Protein 7OK6 (pdb70)

Structure (mmCIF, N/CA/C/O backbone):
data_7OK6
#
_entry.id   7OK6
#
_cell.length_a   55.083
_cell.length_b   67.004
_cell.length_c   106.691
_cell.angle_alpha   90.000
_cell.angle_beta   90.000
_cell.angle_gamma   90.000
#
_symmetry.space_group_name_H-M   'P 21 21 21'
#
loop_
_entity.id
_entity.type
_entity.pdbx_description
1 polymer 'Protein unc-119 homolog B'
2 polymer 'LCK peptide'
3 non-polymer 1,2-ETHANEDIOL
4 non-polymer 'CALCIUM ION'
5 non-polymer 'MYRISTIC ACID'
6 water water
#
loop_
_atom_site.group_PDB
_atom_site.id
_atom_site.type_symbol
_atom_site.label_atom_id
_atom_site.label_alt_id
_atom_site.label_comp_id
_atom_site.label_asym_id
_atom_site.label_entity_id
_atom_site.label_seq_id
_atom_site.pdbx_PDB_ins_code
_atom_site.Cartn_x
_atom_site.Cartn_y
_atom_site.Cartn_z
_atom_site.occupancy
_atom_site.B_iso_or_equiv
_atom_site.auth_seq_id
_atom_site.auth_comp_id
_atom_site.auth_asym_id
_atom_site.auth_atom_id
_atom_site.pdbx_PDB_model_num
ATOM 1 N N . THR A 1 2 ? 20.628 9.285 1.972 1.000 42.547 59 THR HHH N 1
ATOM 2 C CA . THR A 1 2 ? 19.255 8.908 2.391 1.000 45.474 59 THR HHH CA 1
ATOM 3 C C . THR A 1 2 ? 18.560 10.115 3.049 1.000 42.663 59 THR HHH C 1
ATOM 4 O O . THR A 1 2 ? 19.210 10.875 3.789 1.000 41.321 59 THR HHH O 1
ATOM 8 N N . ILE A 1 3 ? 17.276 10.261 2.738 1.000 36.169 60 ILE HHH N 1
ATOM 9 C CA . ILE A 1 3 ? 16.270 11.172 3.350 1.000 32.571 60 ILE HHH CA 1
ATOM 10 C C . ILE A 1 3 ? 16.243 10.951 4.870 1.000 26.628 60 ILE HHH C 1
ATOM 11 O O . ILE A 1 3 ? 16.333 9.778 5.292 1.000 24.421 60 ILE HHH O 1
ATOM 16 N N . ARG A 1 4 ? 16.150 12.023 5.662 1.000 24.769 61 ARG HHH N 1
ATOM 17 C CA . ARG A 1 4 ? 15.952 11.986 7.144 1.000 27.369 61 ARG HHH CA 1
ATOM 18 C C . ARG A 1 4 ? 14.488 12.287 7.493 1.000 23.566 61 ARG HHH C 1
ATOM 19 O O . ARG A 1 4 ? 13.737 12.903 6.724 1.000 22.424 61 ARG HHH O 1
ATOM 27 N N . PRO A 1 5 ? 14.029 11.874 8.685 1.000 23.572 62 PRO HHH N 1
ATOM 28 C CA . PRO A 1 5 ? 12.672 12.179 9.116 1.000 22.324 62 PRO HHH CA 1
ATOM 29 C C . PRO A 1 5 ? 12.281 13.651 8.920 1.000 20.703 62 PRO HHH C 1
ATOM 30 O O . PRO A 1 5 ? 11.188 13.883 8.480 1.000 19.270 62 PRO HHH O 1
ATOM 34 N N . GLU A 1 6 ? 13.152 14.601 9.252 1.000 20.747 63 GLU HHH N 1
ATOM 35 C CA . GLU A 1 6 ? 12.797 16.045 9.166 1.000 22.541 63 GLU HHH CA 1
ATOM 36 C C . GLU A 1 6 ? 12.379 16.415 7.727 1.000 21.607 63 GLU HHH C 1
ATOM 37 O O . GLU A 1 6 ? 11.476 17.256 7.555 1.000 21.118 63 GLU HHH O 1
ATOM 43 N N . HIS A 1 7 ? 12.956 15.769 6.710 1.000 22.295 64 HIS HHH N 1
ATOM 44 C CA . HIS A 1 7 ? 12.681 16.097 5.287 1.000 21.410 64 HIS HHH CA 1
ATOM 45 C C . HIS A 1 7 ? 11.243 15.757 4.927 1.000 20.713 64 HIS HHH C 1
ATOM 46 O O . HIS A 1 7 ? 10.625 16.538 4.190 1.000 20.503 64 HIS HHH O 1
ATOM 53 N N . VAL A 1 8 ? 10.715 14.657 5.445 1.000 18.447 65 VAL HHH N 1
ATOM 54 C CA . VAL A 1 8 ? 9.350 14.209 5.062 1.000 18.838 65 VAL HHH CA 1
ATOM 55 C C . VAL A 1 8 ? 8.345 14.827 6.025 1.000 19.786 65 VAL HHH C 1
ATOM 56 O O . VAL A 1 8 ? 7.208 15.036 5.607 1.000 19.318 65 VAL HHH O 1
ATOM 60 N N . LEU A 1 9 ? 8.764 15.165 7.260 1.000 19.661 66 LEU HHH N 1
ATOM 61 C CA . LEU A 1 9 ? 7.867 15.822 8.239 1.000 18.931 66 LEU HHH CA 1
ATOM 62 C C . LEU A 1 9 ? 7.423 17.197 7.726 1.000 19.163 66 LEU HHH C 1
ATOM 63 O O . LEU A 1 9 ? 6.414 17.717 8.220 1.000 20.077 66 LEU HHH O 1
ATOM 68 N N . ARG A 1 10 ? 8.146 17.782 6.777 1.000 18.635 67 ARG HHH N 1
ATOM 69 C CA . ARG A 1 10 ? 7.827 19.123 6.261 1.000 20.055 67 ARG HHH CA 1
ATOM 70 C C . ARG A 1 10 ? 6.967 18.992 5.001 1.000 20.240 67 ARG HHH C 1
ATOM 71 O O . ARG A 1 10 ? 6.632 20.053 4.424 1.000 20.491 67 ARG HHH O 1
ATOM 79 N N . LEU A 1 11 ? 6.651 17.773 4.545 1.000 20.250 68 LEU HHH N 1
ATOM 80 C CA . LEU A 1 11 ? 5.920 17.626 3.247 1.000 20.543 68 LEU HHH CA 1
ATOM 81 C C . LEU A 1 11 ? 4.452 17.995 3.488 1.000 21.049 68 LEU HHH C 1
ATOM 82 O O . LEU A 1 11 ? 3.873 17.491 4.487 1.000 20.944 68 LEU HHH O 1
ATOM 87 N N . SER A 1 12 ? 3.895 18.861 2.636 1.000 20.238 69 SER HHH N 1
ATOM 88 C CA . SER A 1 12 ? 2.483 19.320 2.723 1.000 20.968 69 SER HHH CA 1
ATOM 89 C C . SER A 1 12 ? 1.545 18.408 1.933 1.000 20.044 69 SER HHH C 1
ATOM 90 O O . SER A 1 12 ? 0.325 18.493 2.142 1.000 20.793 69 SER HHH O 1
ATOM 93 N N . ARG A 1 13 ? 2.079 17.526 1.092 1.000 19.890 70 ARG HHH N 1
ATOM 94 C CA . ARG A 1 13 ? 1.295 16.722 0.127 1.000 27.110 70 ARG HHH CA 1
ATOM 95 C C . ARG A 1 13 ? 1.845 15.301 0.074 1.000 21.134 70 ARG HHH C 1
ATOM 96 O O . ARG A 1 13 ? 3.064 15.117 0.269 1.000 21.175 70 ARG HHH O 1
ATOM 104 N N . VAL A 1 14 ? 0.986 14.350 -0.237 1.000 21.145 71 VAL HHH N 1
ATOM 105 C CA . VAL A 1 14 ? 1.424 12.958 -0.567 1.000 20.675 71 VAL HHH CA 1
ATOM 106 C C . VAL A 1 14 ? 2.388 13.053 -1.772 1.000 20.571 71 VAL HHH C 1
ATOM 107 O O . VAL A 1 14 ? 2.201 13.923 -2.654 1.000 18.661 71 VAL HHH O 1
ATOM 111 N N . THR A 1 15 ? 3.449 12.257 -1.766 1.000 21.946 72 THR HHH N 1
ATOM 112 C CA . THR A 1 15 ? 4.462 12.247 -2.856 1.000 24.067 72 THR HHH CA 1
ATOM 113 C C . THR A 1 15 ? 3.817 11.732 -4.157 1.000 27.325 72 THR HHH C 1
ATOM 114 O O . THR A 1 15 ? 2.860 10.938 -4.088 1.000 24.311 72 THR HHH O 1
ATOM 118 N N . GLU A 1 16 ? 4.322 12.197 -5.290 1.000 28.935 73 GLU HHH N 1
ATOM 119 C CA . GLU A 1 16 ? 3.917 11.725 -6.638 1.000 33.909 73 GLU HHH CA 1
ATOM 120 C C . GLU A 1 16 ? 4.367 10.278 -6.764 1.000 31.341 73 GLU HHH C 1
ATOM 121 O O . GLU A 1 16 ? 3.602 9.464 -7.236 1.000 29.307 73 GLU HHH O 1
ATOM 127 N N . ASN A 1 17 ? 5.575 9.997 -6.292 1.000 28.879 74 ASN HHH N 1
ATOM 128 C CA . ASN A 1 17 ? 6.256 8.706 -6.506 1.000 28.942 74 ASN HHH CA 1
ATOM 129 C C . ASN A 1 17 ? 6.981 8.307 -5.224 1.000 25.863 74 ASN HHH C 1
ATOM 130 O O . ASN A 1 17 ? 6.984 9.100 -4.270 1.000 27.139 74 ASN HHH O 1
ATOM 135 N N . TYR A 1 18 ? 7.596 7.135 -5.239 1.000 23.712 75 TYR HHH N 1
ATOM 136 C CA . TYR A 1 18 ? 8.377 6.576 -4.112 1.000 26.504 75 TYR HHH CA 1
ATOM 137 C C . TYR A 1 18 ? 9.643 7.410 -3.925 1.000 27.195 75 TYR HHH C 1
ATOM 138 O O . TYR A 1 18 ? 10.250 7.858 -4.935 1.000 25.668 75 TYR HHH O 1
ATOM 147 N N . LEU A 1 19 ? 10.003 7.672 -2.673 1.000 24.166 76 LEU HHH N 1
ATOM 148 C CA . LEU A 1 19 ? 11.227 8.438 -2.321 1.000 26.933 76 LEU HHH CA 1
ATOM 149 C C . LEU A 1 19 ? 12.417 7.494 -2.193 1.000 27.053 76 LEU HHH C 1
ATOM 150 O O . LEU A 1 19 ? 13.542 7.981 -2.044 1.000 31.206 76 LEU HHH O 1
ATOM 155 N N . CYS A 1 20 ? 12.206 6.189 -2.245 1.000 26.225 77 CYS HHH N 1
ATOM 156 C CA . CYS A 1 20 ? 13.339 5.224 -2.189 1.000 28.383 77 CYS HHH CA 1
ATOM 157 C C . CYS A 1 20 ? 12.992 3.972 -2.996 1.000 27.819 77 CYS HHH C 1
ATOM 158 O O . CYS A 1 20 ? 11.843 3.844 -3.447 1.000 25.151 77 CYS HHH O 1
ATOM 161 N N . LYS A 1 21 ? 13.999 3.135 -3.241 1.000 29.242 78 LYS HHH N 1
ATOM 162 C CA . LYS A 1 21 ? 13.884 1.920 -4.070 1.000 30.235 78 LYS HHH CA 1
ATOM 163 C C . LYS A 1 21 ? 13.719 0.762 -3.098 1.000 28.236 78 LYS HHH C 1
ATOM 164 O O . LYS A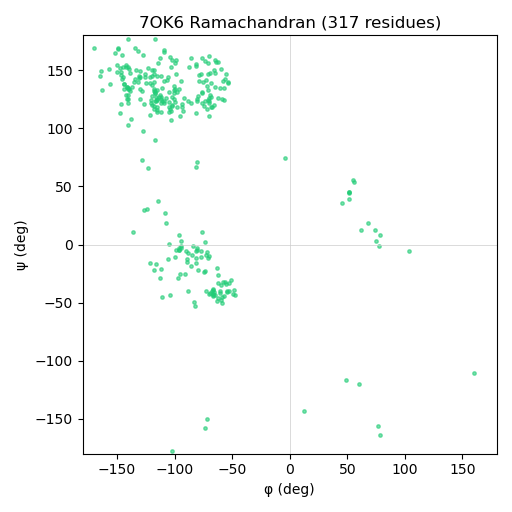 1 21 ? 14.162 0.884 -1.955 1.000 29.112 78 LYS HHH O 1
ATOM 170 N N . PRO A 1 22 ? 13.161 -0.389 -3.541 1.000 27.175 79 PRO HHH N 1
ATOM 171 C CA . PRO A 1 22 ? 13.134 -1.612 -2.734 1.000 28.720 79 PRO HHH CA 1
ATOM 172 C C . PRO A 1 22 ? 14.525 -1.999 -2.229 1.000 30.702 79 PRO HHH C 1
ATOM 173 O O . PRO A 1 22 ? 14.624 -2.476 -1.120 1.000 27.691 79 PRO HHH O 1
ATOM 177 N N . GLU A 1 23 ? 15.576 -1.722 -3.017 1.000 31.099 80 GLU HHH N 1
ATOM 178 C CA . GLU A 1 23 ? 16.966 -2.127 -2.669 1.000 34.113 80 GLU HHH CA 1
ATOM 179 C C . GLU A 1 23 ? 17.453 -1.280 -1.502 1.000 32.190 80 GLU HHH C 1
ATOM 180 O O . GLU A 1 23 ? 18.475 -1.641 -0.935 1.000 34.027 80 GLU HHH O 1
ATOM 186 N N . ASP A 1 24 ? 16.738 -0.208 -1.130 1.000 32.232 81 ASP HHH N 1
ATOM 187 C CA . ASP A 1 24 ? 17.138 0.662 0.007 1.000 31.427 81 ASP HHH CA 1
ATOM 188 C C . ASP A 1 24 ? 16.787 -0.027 1.332 1.000 28.466 81 ASP HHH C 1
ATOM 189 O O . ASP A 1 24 ? 17.229 0.466 2.378 1.000 31.315 81 ASP HHH O 1
ATOM 194 N N . ASN A 1 25 ? 16.017 -1.117 1.294 1.000 27.958 82 ASN HHH N 1
ATOM 195 C CA . ASN A 1 25 ? 15.638 -1.888 2.506 1.000 29.644 82 ASN HHH CA 1
ATOM 196 C C . ASN A 1 25 ? 16.804 -2.808 2.886 1.000 31.848 82 ASN HHH C 1
ATOM 197 O O . ASN A 1 25 ? 16.663 -4.041 2.768 1.000 35.715 82 ASN HHH O 1
ATOM 202 N N . ILE A 1 26 ? 17.888 -2.230 3.380 1.000 35.466 83 ILE HHH N 1
ATOM 203 C CA . ILE A 1 26 ? 19.179 -2.946 3.605 1.000 39.176 83 ILE HHH CA 1
ATOM 204 C C . ILE A 1 26 ? 19.084 -3.804 4.873 1.000 41.789 83 ILE HHH C 1
ATOM 205 O O . ILE A 1 26 ? 20.016 -4.566 5.119 1.000 41.357 83 ILE HHH O 1
ATOM 210 N N . TYR A 1 27 ? 17.984 -3.713 5.626 1.000 40.692 84 TYR HHH N 1
ATOM 211 C CA . TYR A 1 27 ? 17.721 -4.543 6.827 1.000 38.278 84 TYR HHH CA 1
ATOM 212 C C . TYR A 1 27 ? 16.808 -5.718 6.486 1.000 36.439 84 TYR HHH C 1
ATOM 213 O O . TYR A 1 27 ? 16.611 -6.556 7.362 1.000 36.649 84 TYR HHH O 1
ATOM 222 N N . SER A 1 28 ? 16.308 -5.782 5.253 1.000 34.691 85 SER HHH N 1
ATOM 223 C CA . SER A 1 28 ? 15.347 -6.814 4.781 1.000 38.091 85 SER HHH CA 1
ATOM 224 C C . SER A 1 28 ? 14.159 -6.884 5.746 1.000 39.099 85 SER HHH C 1
ATOM 225 O O . SER A 1 28 ? 13.722 -8.001 6.081 1.000 37.623 85 SER HHH O 1
ATOM 228 N N . ILE A 1 29 ? 13.634 -5.727 6.170 1.000 34.703 86 ILE HHH N 1
ATOM 229 C CA . ILE A 1 29 ? 12.400 -5.672 7.000 1.000 31.507 86 ILE HHH CA 1
ATOM 230 C C . ILE A 1 29 ? 11.243 -6.122 6.119 1.000 31.470 86 ILE HHH C 1
ATOM 231 O O . ILE A 1 29 ? 11.105 -5.594 5.006 1.000 32.618 86 ILE HHH O 1
ATOM 236 N N . ASP A 1 30 ? 10.464 -7.096 6.567 1.000 33.260 87 ASP HHH N 1
ATOM 237 C CA . ASP A 1 30 ? 9.311 -7.602 5.792 1.000 37.403 87 ASP HHH CA 1
ATOM 238 C C . ASP A 1 30 ? 8.116 -7.619 6.747 1.000 37.900 87 ASP HHH C 1
ATOM 239 O O . ASP A 1 30 ? 8.246 -8.208 7.815 1.000 39.371 87 ASP HHH O 1
ATOM 244 N N . PHE A 1 31 ? 7.012 -6.970 6.385 1.000 35.410 88 PHE HHH N 1
ATOM 245 C CA . PHE A 1 31 ? 5.767 -6.946 7.188 1.000 34.145 88 PHE HHH CA 1
ATOM 246 C C . PHE A 1 31 ? 5.033 -8.246 6.901 1.000 32.755 88 PHE HHH C 1
ATOM 247 O O . PHE A 1 31 ? 4.808 -8.507 5.728 1.000 33.028 88 PHE HHH O 1
ATOM 255 N N . THR A 1 32 ? 4.707 -9.010 7.950 1.000 34.776 89 THR HHH N 1
ATOM 256 C CA . THR A 1 32 ? 4.191 -10.409 7.876 1.000 35.514 89 THR HHH CA 1
ATOM 257 C C . THR A 1 32 ? 2.738 -10.471 8.356 1.000 35.760 89 THR HHH C 1
ATOM 258 O O . THR A 1 32 ? 2.016 -11.353 7.893 1.000 35.335 89 THR HHH O 1
ATOM 262 N N . ARG A 1 33 ? 2.328 -9.571 9.253 1.000 37.853 90 ARG HHH N 1
ATOM 263 C CA . ARG A 1 33 ? 0.912 -9.424 9.663 1.000 41.140 90 ARG HHH CA 1
ATOM 264 C C . ARG A 1 33 ? 0.626 -7.959 9.963 1.000 36.079 90 ARG HHH C 1
ATOM 265 O O . ARG A 1 33 ? 1.503 -7.275 10.509 1.000 36.933 90 ARG HHH O 1
ATOM 273 N N . PHE A 1 34 ? -0.591 -7.539 9.655 1.000 34.343 91 PHE HHH N 1
ATOM 274 C CA . PHE A 1 34 ? -1.140 -6.213 10.006 1.000 32.504 91 PHE HHH CA 1
ATOM 275 C C . PHE A 1 34 ? -2.600 -6.376 10.422 1.000 30.505 91 PHE HHH C 1
ATOM 276 O O . PHE A 1 34 ? -3.403 -6.989 9.679 1.000 31.693 91 PHE HHH O 1
ATOM 284 N N . LYS A 1 35 ? -2.953 -5.828 11.577 1.000 31.934 92 LYS HHH N 1
ATOM 285 C CA . LYS A 1 35 ? -4.350 -5.899 12.064 1.000 31.909 92 LYS HHH CA 1
ATOM 286 C C . LYS A 1 35 ? -4.726 -4.538 12.618 1.000 27.424 92 LYS HHH C 1
ATOM 287 O O . LYS A 1 35 ? -3.947 -3.972 13.404 1.000 30.047 92 LYS HHH O 1
ATOM 293 N N . ILE A 1 36 ? -5.910 -4.053 12.287 1.000 28.316 93 ILE HHH N 1
ATOM 294 C CA . ILE A 1 36 ? -6.411 -2.841 12.996 1.000 30.254 93 ILE HHH CA 1
ATOM 295 C C . ILE A 1 36 ? -7.784 -3.160 13.565 1.000 25.064 93 ILE HHH C 1
ATOM 296 O O . ILE A 1 36 ? -8.575 -3.900 12.922 1.000 24.588 93 ILE HHH O 1
ATOM 301 N N . ARG A 1 37 ? -8.031 -2.591 14.733 1.000 26.235 94 ARG HHH N 1
ATOM 302 C CA . ARG A 1 37 ? -9.293 -2.816 15.449 1.000 25.632 94 ARG HHH CA 1
ATOM 303 C C . ARG A 1 37 ? -9.765 -1.505 16.038 1.000 22.268 94 ARG HHH C 1
ATOM 304 O O . ARG A 1 37 ? -8.957 -0.6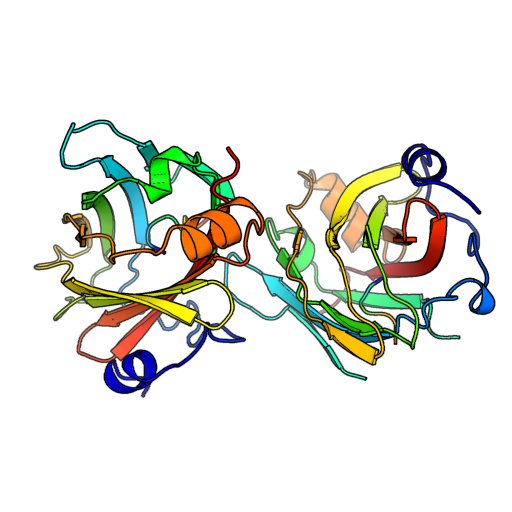93 16.458 1.000 24.274 94 ARG HHH O 1
ATOM 312 N N . ASP A 1 38 ? -11.074 -1.366 16.106 1.000 22.155 95 ASP HHH N 1
ATOM 313 C CA . ASP A 1 38 ? -11.722 -0.242 16.799 1.000 24.108 95 ASP HHH CA 1
ATOM 314 C C . ASP A 1 38 ? -11.567 -0.506 18.293 1.000 24.968 95 ASP HHH C 1
ATOM 315 O O . ASP A 1 38 ? -12.001 -1.562 18.727 1.000 24.737 95 ASP HHH O 1
ATOM 320 N N . LEU A 1 39 ? -10.976 0.421 19.032 1.000 24.569 96 LEU HHH N 1
ATOM 321 C CA . LEU A 1 39 ? -10.743 0.226 20.479 1.000 24.665 96 LEU HHH CA 1
ATOM 322 C C . LEU A 1 39 ? -11.992 0.624 21.266 1.000 25.152 96 LEU HHH C 1
ATOM 323 O O . LEU A 1 39 ? -12.065 0.259 22.473 1.000 24.334 96 LEU HHH O 1
ATOM 328 N N . GLU A 1 40 ? -12.977 1.239 20.603 1.000 23.317 97 GLU HHH N 1
ATOM 329 C CA . GLU A 1 40 ? -14.311 1.487 21.203 1.000 24.942 97 GLU HHH CA 1
ATOM 330 C C . GLU A 1 40 ? -15.088 0.170 21.361 1.000 24.605 97 GLU HHH C 1
ATOM 331 O O . GLU A 1 40 ? -15.713 0.007 22.422 1.000 23.456 97 GLU HHH O 1
ATOM 337 N N . THR A 1 41 ? -15.060 -0.714 20.359 1.000 24.642 98 THR HHH N 1
ATOM 338 C CA . THR A 1 41 ? -15.915 -1.926 20.264 1.000 25.476 98 THR HHH CA 1
ATOM 339 C C . THR A 1 41 ? -15.119 -3.212 20.294 1.000 23.891 98 THR HHH C 1
ATOM 340 O O . THR A 1 41 ? -15.765 -4.236 20.469 1.000 25.028 98 THR HHH O 1
ATOM 344 N N . GLY A 1 42 ? -13.799 -3.164 20.048 1.000 24.602 99 GLY HHH N 1
ATOM 345 C CA . GLY A 1 42 ? -12.949 -4.339 19.816 1.000 24.621 99 GLY HHH CA 1
ATOM 346 C C . GLY A 1 42 ? -13.085 -4.926 18.425 1.000 25.913 99 GLY HHH C 1
ATOM 347 O O . GLY A 1 42 ? -12.424 -5.890 18.152 1.000 28.792 99 GLY HHH O 1
ATOM 348 N N . THR A 1 43 ? -13.944 -4.387 17.560 1.000 30.087 100 THR HHH N 1
ATOM 349 C CA . THR A 1 43 ? -14.180 -4.957 16.212 1.000 29.969 100 THR HHH CA 1
ATOM 350 C C . THR A 1 43 ? -12.886 -4.907 15.398 1.000 28.879 100 THR HHH C 1
ATOM 351 O O . THR A 1 43 ? -12.263 -3.835 15.258 1.000 24.814 100 THR HHH O 1
ATOM 355 N N . VAL A 1 44 ? -12.481 -6.053 14.880 1.000 31.021 101 VAL HHH N 1
ATOM 356 C CA . VAL A 1 44 ? -11.363 -6.112 13.901 1.000 33.670 101 VAL HHH CA 1
ATOM 357 C C . VAL A 1 44 ? -11.867 -5.484 12.596 1.000 33.439 101 VAL HHH C 1
ATOM 358 O O . VAL A 1 44 ? -12.924 -5.879 12.150 1.000 33.542 101 VAL HHH O 1
ATOM 362 N N . LEU A 1 45 ? -11.189 -4.453 12.087 1.000 36.264 102 LEU HHH N 1
ATOM 363 C CA . LEU A 1 45 ? -11.610 -3.705 10.867 1.000 35.251 102 LEU HHH CA 1
ATOM 364 C C . LEU A 1 45 ? -10.874 -4.233 9.631 1.000 35.599 102 LEU HHH C 1
ATOM 365 O O . LEU A 1 45 ? -11.366 -4.045 8.531 1.000 41.130 102 LEU HHH O 1
ATOM 370 N N . PHE A 1 46 ? -9.665 -4.749 9.792 1.000 34.631 103 PHE HHH N 1
ATOM 371 C CA . PHE A 1 46 ? -8.813 -5.225 8.677 1.000 34.241 103 PHE HHH CA 1
ATOM 372 C C . PHE A 1 46 ? -7.731 -6.111 9.302 1.000 34.856 103 PHE HHH C 1
ATOM 373 O O . PHE A 1 46 ? -7.141 -5.730 10.330 1.000 30.529 103 PHE HHH O 1
ATOM 381 N N . GLU A 1 47 ? -7.521 -7.282 8.708 1.000 35.639 104 GLU HHH N 1
ATOM 382 C CA . GLU A 1 47 ? -6.431 -8.206 9.072 1.000 38.170 104 GLU HHH CA 1
ATOM 383 C C . GLU A 1 47 ? -5.869 -8.802 7.794 1.000 38.560 104 GLU HHH C 1
ATOM 384 O O . GLU A 1 47 ? -6.665 -9.182 6.935 1.000 39.121 104 GLU HHH O 1
ATOM 390 N N . ILE A 1 48 ? -4.549 -8.848 7.689 1.000 40.162 105 ILE HHH N 1
ATOM 391 C CA . ILE A 1 48 ? -3.839 -9.470 6.540 1.000 45.745 105 ILE HHH CA 1
ATOM 392 C C . ILE A 1 48 ? -2.561 -10.125 7.075 1.000 46.776 105 ILE HHH C 1
ATOM 393 O O . ILE A 1 48 ? -1.961 -9.550 8.027 1.000 45.702 105 ILE HHH O 1
ATOM 398 N N . ALA A 1 49 ? -2.180 -11.276 6.495 1.000 49.465 106 ALA HHH N 1
ATOM 399 C CA . ALA A 1 49 ? -1.016 -12.120 6.885 1.000 55.034 106 ALA HHH CA 1
ATOM 400 C C . ALA A 1 49 ? -0.300 -12.713 5.649 1.000 59.402 106 ALA HHH C 1
ATOM 401 O O . ALA A 1 49 ? -0.978 -13.369 4.847 1.000 62.165 106 ALA HHH O 1
ATOM 403 N N . LYS A 1 50 ? 1.020 -12.497 5.509 1.000 65.379 107 LYS HHH N 1
ATOM 404 C CA . LYS A 1 50 ? 1.904 -13.046 4.441 1.000 69.855 107 LYS HHH CA 1
ATOM 405 C C . LYS A 1 50 ? 3.183 -12.207 4.333 1.000 72.024 107 LYS HHH C 1
ATOM 406 O O . LYS A 1 50 ? 3.037 -10.959 4.266 1.000 92.814 107 LYS HHH O 1
ATOM 408 N N . ALA A 1 71 ? 6.043 -3.390 -7.363 1.000 77.537 125 ALA HHH N 1
ATOM 409 C CA . ALA A 1 71 ? 5.973 -4.548 -6.437 1.000 71.399 125 ALA HHH CA 1
ATOM 410 C C . ALA A 1 71 ? 4.956 -4.250 -5.323 1.000 66.431 125 ALA HHH C 1
ATOM 411 O O . ALA A 1 71 ? 3.948 -3.585 -5.631 1.000 78.061 125 ALA HHH O 1
ATOM 413 N N . GLY A 1 72 ? 5.217 -4.684 -4.082 1.000 51.208 126 GLY HHH N 1
ATOM 414 C CA . GLY A 1 72 ? 4.230 -4.709 -2.982 1.000 41.903 126 GLY HHH CA 1
ATOM 415 C C . GLY A 1 72 ? 4.408 -3.538 -2.034 1.000 37.004 126 GLY HHH C 1
ATOM 416 O O . GLY A 1 72 ? 4.644 -3.754 -0.835 1.000 42.340 126 GLY HHH O 1
ATOM 417 N N A ARG A 1 73 ? 4.311 -2.318 -2.565 0.500 33.911 127 ARG HHH N 1
ATOM 418 N N B ARG A 1 73 ? 4.313 -2.320 -2.568 0.500 31.636 127 ARG HHH N 1
ATOM 419 C CA A ARG A 1 73 ? 4.513 -1.053 -1.810 0.500 32.429 127 ARG HHH CA 1
ATOM 420 C CA B ARG A 1 73 ? 4.508 -1.054 -1.814 0.500 29.030 127 ARG HHH CA 1
ATOM 421 C C A ARG A 1 73 ? 3.252 -0.190 -1.887 0.500 28.769 127 ARG HHH C 1
ATOM 422 C C B ARG A 1 73 ? 3.261 -0.177 -1.936 0.500 27.091 127 ARG HHH C 1
ATOM 423 O O A ARG A 1 73 ? 3.352 1.008 -1.608 0.500 28.188 127 ARG HHH O 1
ATOM 424 O O B ARG A 1 73 ? 3.376 1.039 -1.740 0.500 26.725 127 ARG HHH O 1
ATOM 439 N N . PHE A 1 74 ? 2.122 -0.764 -2.297 1.000 26.958 128 PHE HHH N 1
ATOM 440 C CA . PHE A 1 74 ? 0.861 -0.011 -2.486 1.000 27.446 128 PHE HHH CA 1
ATOM 441 C C . PHE A 1 74 ? -0.295 -0.859 -1.974 1.000 26.539 128 PHE HHH C 1
ATOM 442 O O . PHE A 1 74 ? -0.412 -2.013 -2.393 1.000 23.896 128 PHE HHH O 1
ATOM 450 N N . VAL A 1 75 ? -1.134 -0.283 -1.125 1.000 23.788 129 VAL HHH N 1
ATOM 451 C CA . VAL A 1 75 ? -2.364 -0.976 -0.674 1.000 24.902 129 VAL HHH CA 1
ATOM 452 C C . VAL A 1 75 ? -3.541 -0.030 -0.848 1.000 23.721 129 VAL HHH C 1
ATOM 453 O O . VAL A 1 75 ? -3.430 1.147 -0.462 1.000 21.597 129 VAL HHH O 1
ATOM 457 N N . ARG A 1 76 ? -4.622 -0.547 -1.419 1.000 22.297 130 ARG HHH N 1
ATOM 458 C CA . ARG A 1 76 ? -5.893 0.178 -1.611 1.000 23.255 130 ARG HHH CA 1
ATOM 459 C C . ARG A 1 76 ? -6.892 -0.316 -0.569 1.000 25.249 130 ARG HHH C 1
ATOM 460 O O . ARG A 1 76 ? -7.242 -1.512 -0.598 1.000 26.450 130 ARG HHH O 1
ATOM 468 N N . TYR A 1 77 ? -7.326 0.563 0.326 1.000 23.317 131 TYR HHH N 1
ATOM 469 C CA . TYR A 1 77 ? -8.329 0.224 1.363 1.000 23.296 131 TYR HHH CA 1
ATOM 470 C C . TYR A 1 77 ? -9.715 0.631 0.878 1.000 24.306 131 TYR HHH C 1
ATOM 471 O O . TYR A 1 77 ? -9.928 1.771 0.445 1.000 22.919 131 TYR HHH O 1
ATOM 480 N N . GLN A 1 78 ? -10.648 -0.295 1.058 1.000 23.610 132 GLN HHH N 1
ATOM 481 C CA . GLN A 1 78 ? -12.082 -0.155 0.737 1.000 25.162 132 GLN HHH CA 1
ATOM 482 C C . GLN A 1 78 ? -12.844 -0.276 2.054 1.000 25.177 132 GLN HHH C 1
ATOM 483 O O . GLN A 1 78 ? -13.142 -1.403 2.456 1.000 27.228 132 GLN HHH O 1
ATOM 489 N N . PHE A 1 79 ? -13.076 0.832 2.750 1.000 23.817 133 PHE HHH N 1
ATOM 490 C CA . PHE A 1 79 ? -13.858 0.893 4.001 1.000 25.700 133 PHE HHH CA 1
ATOM 491 C C . PHE A 1 79 ? -15.267 1.446 3.725 1.000 26.711 133 PHE HHH C 1
ATOM 492 O O . PHE A 1 79 ? -15.623 1.747 2.564 1.000 25.538 133 PHE HHH O 1
ATOM 500 N N . THR A 1 80 ? -16.030 1.584 4.809 1.000 31.140 134 THR HHH N 1
ATOM 501 C CA . THR A 1 80 ? -17.430 2.073 4.856 1.000 30.469 134 THR HHH CA 1
ATOM 502 C C . THR A 1 80 ? -17.458 3.452 5.496 1.000 26.010 134 THR HHH C 1
ATOM 503 O O . THR A 1 80 ? -16.494 3.877 6.127 1.000 25.762 134 THR HHH O 1
ATOM 507 N N . PRO A 1 81 ? -18.581 4.187 5.370 1.000 28.097 135 PRO HHH N 1
ATOM 508 C CA . PRO A 1 81 ? -18.695 5.497 5.999 1.000 28.004 135 PRO HHH CA 1
ATOM 509 C C . PRO A 1 81 ? -18.446 5.463 7.512 1.000 28.249 135 PRO HHH C 1
ATOM 510 O O . PRO A 1 81 ? -17.919 6.403 8.023 1.000 33.595 135 PRO HHH O 1
ATOM 514 N N . ALA A 1 82 ? -18.805 4.373 8.183 1.000 28.379 136 ALA HHH N 1
ATOM 515 C CA . ALA A 1 82 ? -18.712 4.214 9.657 1.000 30.167 136 ALA HHH CA 1
ATOM 516 C C . ALA A 1 82 ? -17.247 4.310 10.109 1.000 26.619 136 ALA HHH C 1
ATOM 517 O O . ALA A 1 82 ? -17.008 4.783 11.206 1.000 26.755 136 ALA HHH O 1
ATOM 519 N N . PHE A 1 83 ? -16.290 3.975 9.238 1.000 25.129 137 PHE HHH N 1
ATOM 520 C CA . PHE A 1 83 ? -14.840 4.103 9.503 1.000 23.727 137 PHE HHH CA 1
ATOM 521 C C . PHE A 1 83 ? -14.495 5.546 9.919 1.000 25.047 137 PHE HHH C 1
ATOM 522 O O . PHE A 1 83 ? -13.673 5.768 10.859 1.000 21.844 137 PHE HHH O 1
ATOM 530 N N . LEU A 1 84 ? -15.107 6.538 9.270 1.000 26.148 138 LEU HHH N 1
ATOM 531 C CA . LEU A 1 84 ? -14.757 7.963 9.524 1.000 26.736 138 LEU HHH CA 1
ATOM 532 C C . LEU A 1 84 ? -15.455 8.461 10.789 1.000 28.850 138 LEU HHH C 1
ATOM 533 O O . LEU A 1 84 ? -15.187 9.610 11.158 1.000 29.904 138 LEU HHH O 1
ATOM 538 N N . ARG A 1 85 ? -16.282 7.645 11.443 1.000 31.048 139 ARG HHH N 1
ATOM 539 C CA . ARG A 1 85 ? -16.802 7.977 12.798 1.000 37.708 139 ARG HHH CA 1
ATOM 540 C C . ARG A 1 85 ? -15.906 7.335 13.872 1.000 36.808 139 ARG HHH C 1
ATOM 541 O O . ARG A 1 85 ? -16.256 7.498 15.038 1.000 42.271 139 ARG HHH O 1
ATOM 549 N N . LEU A 1 86 ? -14.804 6.648 13.530 1.000 33.388 140 LEU HHH N 1
ATOM 550 C CA . LEU A 1 86 ? -13.927 6.024 14.566 1.000 31.345 140 LEU HHH CA 1
ATOM 551 C C . LEU A 1 86 ? -13.139 7.139 15.258 1.000 30.788 140 LEU HHH C 1
ATOM 552 O O . LEU A 1 86 ? -12.993 8.228 14.684 1.000 29.397 140 LEU HHH O 1
ATOM 557 N N . ARG A 1 87 ? -12.654 6.891 16.465 1.000 27.925 141 ARG HHH N 1
ATOM 558 C CA . ARG A 1 87 ? -11.856 7.880 17.225 1.000 31.854 141 ARG HHH CA 1
ATOM 559 C C . ARG A 1 87 ? -10.462 7.332 17.517 1.000 28.502 141 ARG HHH C 1
ATOM 560 O O . ARG A 1 87 ? -9.500 8.077 17.436 1.000 27.503 141 ARG HHH O 1
ATOM 568 N N A THR A 1 88 ? -10.390 6.056 17.891 0.500 27.975 142 THR HHH N 1
ATOM 569 N N B THR A 1 88 ? -10.364 6.061 17.914 0.500 30.199 142 THR HHH N 1
ATOM 570 C CA A THR A 1 88 ? -9.179 5.399 18.427 0.500 26.799 142 THR HHH CA 1
ATOM 571 C CA B THR A 1 88 ? -9.108 5.445 18.410 0.500 30.130 142 THR HHH CA 1
ATOM 572 C C A THR A 1 88 ? -9.114 3.994 17.824 0.500 27.077 142 THR HHH C 1
ATOM 573 C C B THR A 1 88 ? -9.057 4.001 17.897 0.500 29.209 142 THR HHH C 1
ATOM 574 O O A THR A 1 88 ? -10.040 3.203 18.051 0.500 25.476 142 THR HHH O 1
ATOM 575 O O B THR A 1 88 ? -9.920 3.195 18.266 0.500 27.566 142 THR HHH O 1
ATOM 582 N N . VAL A 1 89 ? -8.073 3.715 17.049 1.000 25.732 143 VAL HHH N 1
ATOM 583 C CA . VAL A 1 89 ? -7.931 2.423 16.342 1.000 26.451 143 VAL HHH CA 1
ATOM 584 C C . VAL A 1 89 ? -6.577 1.874 16.767 1.000 27.171 143 VAL HHH C 1
ATOM 585 O O . VAL A 1 89 ? -5.643 2.666 16.920 1.000 25.645 143 VAL HHH O 1
ATOM 589 N N . GLY A 1 90 ? -6.527 0.585 17.077 1.000 27.074 144 GLY HHH N 1
ATOM 590 C CA . GLY A 1 90 ? -5.292 -0.096 17.486 1.000 28.919 144 GLY HHH CA 1
ATOM 591 C C . GLY A 1 90 ? -4.713 -0.844 16.305 1.000 26.472 144 GLY HHH C 1
ATOM 592 O O . GLY A 1 90 ? -5.461 -1.484 15.585 1.000 24.545 144 GLY HHH O 1
ATOM 593 N N . ALA A 1 91 ? -3.420 -0.705 16.088 1.000 28.253 145 ALA HHH N 1
ATOM 594 C CA . ALA A 1 91 ? -2.727 -1.388 14.982 1.000 33.806 145 ALA HHH CA 1
ATOM 595 C C . ALA A 1 91 ? -1.722 -2.345 15.597 1.000 31.885 145 ALA HHH C 1
ATOM 596 O O . ALA A 1 91 ? -0.944 -1.936 16.480 1.000 34.062 145 ALA HHH O 1
ATOM 598 N N A THR A 1 92 ? -1.774 -3.602 15.172 0.500 32.471 146 THR HHH N 1
ATOM 599 N N B THR A 1 92 ? -1.762 -3.610 15.182 0.500 33.040 146 THR HHH N 1
ATOM 600 C CA A THR A 1 92 ? -0.710 -4.582 15.472 0.500 31.081 146 THR HHH CA 1
ATOM 601 C CA B THR A 1 92 ? -0.707 -4.600 15.509 0.500 31.799 146 THR HHH CA 1
ATOM 602 C C A THR A 1 92 ? 0.008 -4.886 14.160 0.500 31.090 146 THR HHH C 1
ATOM 603 C C B THR A 1 92 ? 0.007 -4.925 14.192 0.500 31.717 146 THR HHH C 1
ATOM 604 O O A THR A 1 92 ? -0.664 -5.179 13.145 0.500 29.701 146 THR HHH O 1
ATOM 605 O O B THR A 1 92 ? -0.674 -5.242 13.191 0.500 30.703 146 THR HHH O 1
ATOM 612 N N . VAL A 1 93 ? 1.327 -4.749 14.191 1.000 32.57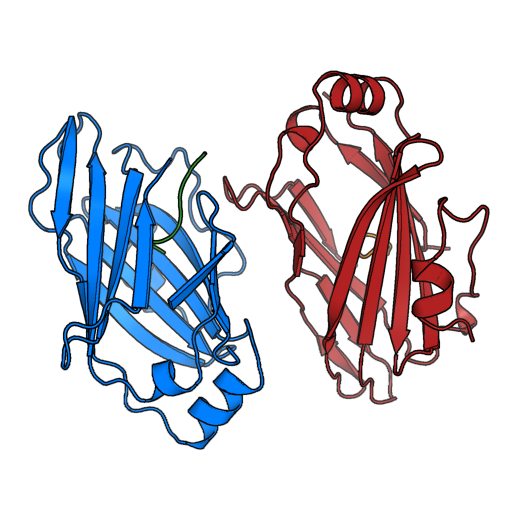4 147 VAL HHH N 1
ATOM 613 C CA . VAL A 1 93 ? 2.224 -5.003 13.036 1.000 36.282 147 VAL HHH CA 1
ATOM 614 C C . VAL A 1 93 ? 3.184 -6.103 13.469 1.000 34.344 147 VAL HHH C 1
ATOM 615 O O . VAL A 1 93 ? 3.788 -5.946 14.546 1.000 36.822 147 VAL HHH O 1
ATOM 619 N N . GLU A 1 94 ? 3.306 -7.151 12.663 1.000 33.973 148 GLU HHH N 1
ATOM 620 C CA . GLU A 1 94 ? 4.398 -8.149 12.785 1.000 36.945 148 GLU HHH CA 1
ATOM 621 C C . GLU A 1 94 ? 5.340 -8.013 11.586 1.000 32.462 148 GLU HHH C 1
ATOM 622 O O . GLU A 1 94 ? 4.862 -7.909 10.445 1.000 30.645 148 GLU HHH O 1
ATOM 628 N N . PHE A 1 95 ? 6.640 -8.027 11.837 1.000 33.046 149 PHE HHH N 1
ATOM 629 C CA . PHE A 1 95 ? 7.672 -8.001 10.772 1.000 36.920 149 PHE HHH CA 1
ATOM 630 C C . PHE A 1 95 ? 8.848 -8.899 11.159 1.000 39.080 149 PHE HHH C 1
ATOM 631 O O . PHE A 1 95 ? 9.163 -9.059 12.344 1.000 41.373 149 PHE HHH O 1
ATOM 639 N N . THR A 1 96 ? 9.523 -9.411 10.145 1.000 41.445 150 THR HHH N 1
ATOM 640 C CA . THR A 1 96 ? 10.826 -10.092 10.285 1.000 44.032 150 THR HHH CA 1
ATOM 641 C C . THR A 1 96 ? 11.920 -9.100 9.903 1.000 41.598 150 THR HHH C 1
ATOM 642 O O . THR A 1 96 ? 11.634 -8.188 9.141 1.000 39.554 150 THR HHH O 1
ATOM 646 N N . VAL A 1 97 ? 13.128 -9.333 10.406 1.000 43.471 151 VAL HHH N 1
ATOM 647 C CA . VAL A 1 97 ? 14.365 -8.535 10.188 1.000 42.198 151 VAL HHH CA 1
ATOM 648 C C . VAL A 1 97 ? 15.431 -9.503 9.648 1.000 45.982 151 VAL HHH C 1
ATOM 649 O O . VAL A 1 97 ? 15.449 -10.667 10.088 1.000 42.053 151 VAL HHH O 1
ATOM 653 N N . GLY A 1 98 ? 16.223 -9.076 8.664 1.000 45.407 152 GLY HHH N 1
ATOM 654 C CA . GLY A 1 98 ? 17.359 -9.849 8.124 1.000 48.013 152 GLY HHH CA 1
ATOM 655 C C . GLY A 1 98 ? 18.523 -9.856 9.100 1.000 48.381 152 GLY HHH C 1
ATOM 656 O O . GLY A 1 98 ? 18.303 -9.568 10.292 1.000 46.307 152 GLY HHH O 1
ATOM 657 N N . ASP A 1 99 ? 19.740 -10.101 8.610 1.000 52.185 153 ASP HHH N 1
ATOM 658 C CA . ASP A 1 99 ? 20.883 -10.556 9.449 1.000 56.359 153 ASP HHH CA 1
ATOM 659 C C . ASP A 1 99 ? 21.590 -9.374 10.128 1.000 57.872 153 ASP HHH C 1
ATOM 660 O O . ASP A 1 99 ? 22.537 -9.633 10.895 1.000 61.022 153 ASP HHH O 1
ATOM 665 N N . LYS A 1 100 ? 21.161 -8.132 9.893 1.000 55.611 154 LYS HHH N 1
ATOM 666 C CA . LYS A 1 100 ? 21.748 -6.945 10.574 1.000 53.918 154 LYS HHH CA 1
ATOM 667 C C . LYS A 1 100 ? 20.861 -6.526 11.743 1.000 50.047 154 LYS HHH C 1
ATOM 668 O O . LYS A 1 100 ? 19.637 -6.651 11.684 1.000 49.990 154 LYS HHH O 1
ATOM 674 N N . PRO A 1 101 ? 21.454 -6.001 12.837 1.000 49.621 155 PRO HHH N 1
ATOM 675 C CA . PRO A 1 101 ? 20.672 -5.416 13.923 1.000 46.844 155 PRO HHH CA 1
ATOM 676 C C . PRO A 1 101 ? 20.029 -4.075 13.507 1.000 47.064 155 PRO HHH C 1
ATOM 677 O O . PRO A 1 101 ? 20.598 -3.300 12.735 1.000 38.647 155 PRO HHH O 1
ATOM 681 N N . VAL A 1 102 ? 18.845 -3.819 14.050 1.000 46.406 156 VAL HHH N 1
ATOM 682 C CA . VAL A 1 102 ? 18.020 -2.618 13.742 1.000 44.594 156 VAL HHH CA 1
ATOM 683 C C . VAL A 1 102 ? 17.858 -1.830 15.031 1.000 43.068 156 VAL HHH C 1
ATOM 684 O O . VAL A 1 102 ? 17.223 -2.353 15.941 1.000 41.174 156 VAL HHH O 1
ATOM 688 N N . SER A 1 103 ? 18.377 -0.607 15.093 1.000 49.138 157 SER HHH N 1
ATOM 689 C CA . SER A 1 103 ? 18.106 0.312 16.225 1.000 52.621 157 SER HHH CA 1
ATOM 690 C C . SER A 1 103 ? 17.388 1.551 15.699 1.000 47.156 157 SER HHH C 1
ATOM 691 O O . SER A 1 103 ? 17.623 1.954 14.546 1.000 48.962 157 SER HHH O 1
ATOM 694 N N . ASN A 1 104 ? 16.515 2.102 16.531 1.000 44.338 158 ASN HHH N 1
ATOM 695 C CA . ASN A 1 104 ? 15.728 3.316 16.229 1.000 44.300 158 ASN HHH CA 1
ATOM 696 C C . ASN A 1 104 ? 14.962 3.073 14.915 1.000 38.555 158 ASN HHH C 1
ATOM 697 O O . ASN A 1 104 ? 15.097 3.882 13.952 1.000 36.736 158 ASN HHH O 1
ATOM 702 N N . PHE A 1 105 ? 14.177 1.998 14.880 1.000 30.439 159 PHE HHH N 1
ATOM 703 C CA . PHE A 1 105 ? 13.176 1.750 13.807 1.000 30.676 159 PHE HHH CA 1
ATOM 704 C C . PHE A 1 105 ? 11.973 2.667 14.059 1.000 27.831 159 PHE HHH C 1
ATOM 705 O O . PHE A 1 105 ? 11.423 2.631 15.195 1.000 26.002 159 PHE HHH O 1
ATOM 713 N N . ARG A 1 106 ? 11.640 3.524 13.075 1.000 24.229 160 ARG HHH N 1
ATOM 714 C CA . ARG A 1 106 ? 10.633 4.600 13.241 1.000 22.448 160 ARG HHH CA 1
ATOM 715 C C . ARG A 1 106 ? 9.773 4.718 11.984 1.000 21.507 160 ARG HHH C 1
ATOM 716 O O . ARG A 1 106 ? 10.326 4.678 10.878 1.000 22.429 160 ARG HHH O 1
ATOM 724 N N . MET A 1 107 ? 8.454 4.806 12.138 1.000 21.198 161 MET HHH N 1
ATOM 725 C CA . MET A 1 107 ? 7.578 4.996 10.964 1.000 20.938 161 MET HHH CA 1
ATOM 726 C C . MET A 1 107 ? 6.914 6.362 11.097 1.000 21.162 161 MET HHH C 1
ATOM 727 O O . MET A 1 107 ? 6.297 6.645 12.146 1.000 20.086 161 MET HHH O 1
ATOM 732 N N . ILE A 1 108 ? 7.064 7.191 10.067 1.000 20.793 162 ILE HHH N 1
ATOM 733 C CA . ILE A 1 108 ? 6.282 8.447 9.955 1.000 19.219 162 ILE HHH CA 1
ATOM 734 C C . ILE A 1 108 ? 5.231 8.175 8.882 1.000 19.399 162 ILE HHH C 1
ATOM 735 O O . ILE A 1 108 ? 5.591 7.891 7.715 1.000 18.999 162 ILE HHH O 1
ATOM 740 N N . GLU A 1 109 ? 3.972 8.244 9.268 1.000 19.035 163 GLU HHH N 1
ATOM 741 C 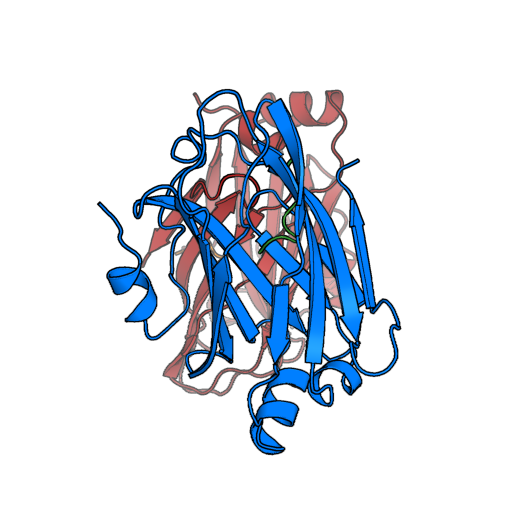CA . GLU A 1 109 ? 2.874 7.983 8.320 1.000 20.211 163 GLU HHH CA 1
ATOM 742 C C . GLU A 1 109 ? 1.994 9.229 8.250 1.000 19.439 163 GLU HHH C 1
ATOM 743 O O . GLU A 1 109 ? 1.510 9.702 9.296 1.000 21.274 163 GLU HHH O 1
ATOM 749 N N . ARG A 1 110 ? 1.824 9.743 7.036 1.000 18.163 164 ARG HHH N 1
ATOM 750 C CA . ARG A 1 110 ? 1.149 11.034 6.812 1.000 18.922 164 ARG HHH CA 1
ATOM 751 C C . ARG A 1 110 ? -0.082 10.761 5.974 1.000 17.732 164 ARG HHH C 1
ATOM 752 O O . ARG A 1 110 ? 0.057 10.236 4.886 1.000 18.049 164 ARG HHH O 1
ATOM 760 N N . HIS A 1 111 ? -1.241 11.080 6.528 1.000 18.429 165 HIS HHH N 1
ATOM 761 C CA . HIS A 1 111 ? -2.552 10.889 5.872 1.000 18.846 165 HIS HHH CA 1
ATOM 762 C C . HIS A 1 111 ? -3.000 12.234 5.308 1.000 19.017 165 HIS HHH C 1
ATOM 763 O O . HIS A 1 111 ? -3.085 13.198 6.091 1.000 17.221 165 HIS HHH O 1
ATOM 770 N N . TYR A 1 112 ? -3.308 12.266 4.015 1.000 17.693 166 TYR HHH N 1
ATOM 771 C CA . TYR A 1 112 ? -3.690 13.502 3.294 1.000 20.113 166 TYR HHH CA 1
ATOM 772 C C . TYR A 1 112 ? -5.091 13.351 2.714 1.000 19.871 166 TYR HHH C 1
ATOM 773 O O . TYR A 1 112 ? -5.484 12.263 2.275 1.000 21.389 166 TYR HHH O 1
ATOM 782 N N . PHE A 1 113 ? -5.843 14.435 2.683 1.000 22.791 167 PHE HHH N 1
ATOM 783 C CA . PHE A 1 113 ? -7.065 14.491 1.865 1.000 22.967 167 PHE HHH CA 1
ATOM 784 C C . PHE A 1 113 ? -6.825 15.589 0.842 1.000 22.918 167 PHE HHH C 1
ATOM 785 O O . PHE A 1 113 ? -6.534 16.713 1.256 1.000 21.329 167 PHE HHH O 1
ATOM 793 N N . ARG A 1 114 ? -6.933 15.241 -0.432 1.000 25.702 168 ARG HHH N 1
ATOM 794 C CA . ARG A 1 114 ? -6.667 16.171 -1.549 1.000 28.294 168 ARG HHH CA 1
ATOM 795 C C . ARG A 1 114 ? -5.213 16.583 -1.378 1.000 28.730 168 ARG HHH C 1
ATOM 796 O O . ARG A 1 114 ? -4.385 15.672 -1.317 1.000 32.996 168 ARG HHH O 1
ATOM 804 N N . GLU A 1 115 ? -4.911 17.871 -1.200 1.000 28.233 169 GLU HHH N 1
ATOM 805 C CA . GLU A 1 115 ? -3.508 18.331 -1.119 1.000 33.476 169 GLU HHH CA 1
ATOM 806 C C . GLU A 1 115 ? -3.213 18.876 0.270 1.000 31.027 169 GLU HHH C 1
ATOM 807 O O . GLU A 1 115 ? -2.491 19.857 0.356 1.000 34.232 169 GLU HHH O 1
ATOM 813 N N . HIS A 1 116 ? -3.746 18.283 1.325 1.000 28.876 170 HIS HHH N 1
ATOM 814 C CA . HIS A 1 116 ? -3.376 18.733 2.680 1.000 32.244 170 HIS HHH CA 1
ATOM 815 C C . HIS A 1 116 ? -3.446 17.591 3.718 1.000 29.942 170 HIS HHH C 1
ATOM 816 O O . HIS A 1 116 ? -4.214 16.623 3.577 1.000 26.032 170 HIS HHH O 1
ATOM 823 N N . LEU A 1 117 ? -2.654 17.775 4.760 1.000 26.990 171 LEU HHH N 1
ATOM 824 C CA . LEU A 1 117 ? -2.429 16.804 5.843 1.000 25.320 171 LEU HHH CA 1
ATOM 825 C C . LEU A 1 117 ? -3.694 16.709 6.694 1.000 24.942 171 LEU HHH C 1
ATOM 826 O O . LEU A 1 117 ? -4.132 17.746 7.215 1.000 25.156 171 LEU HHH O 1
ATOM 831 N N . LEU A 1 118 ? -4.234 15.504 6.855 1.000 21.108 172 LEU HHH N 1
ATOM 832 C CA . LEU A 1 118 ? -5.277 15.243 7.878 1.000 22.429 172 LEU HHH CA 1
ATOM 833 C C . LEU A 1 118 ? -4.581 14.989 9.215 1.000 22.368 172 LEU HHH C 1
ATOM 834 O O . LEU A 1 118 ? -4.965 15.566 10.244 1.000 20.665 172 LEU HHH O 1
ATOM 839 N N . LYS A 1 119 ? -3.588 14.115 9.204 1.000 21.800 173 LYS HHH N 1
ATOM 840 C CA . LYS A 1 119 ? -2.820 13.844 10.437 1.000 21.010 173 LYS HHH CA 1
ATOM 841 C C . LYS A 1 119 ? -1.527 13.107 10.105 1.000 19.076 173 LYS HHH C 1
ATOM 842 O O . LYS A 1 119 ? -1.503 12.235 9.204 1.000 19.572 173 LYS HHH O 1
ATOM 848 N N . ASN A 1 120 ? -0.519 13.450 10.875 1.000 18.373 174 ASN HHH N 1
ATOM 849 C CA . ASN A 1 120 ? 0.828 12.866 10.923 1.000 19.433 174 ASN HHH CA 1
ATOM 850 C C . ASN A 1 120 ? 0.882 11.919 12.126 1.000 19.797 174 ASN HHH C 1
ATOM 851 O O . ASN A 1 120 ? 0.483 12.358 13.251 1.000 19.361 174 ASN HHH O 1
ATOM 856 N N . PHE A 1 121 ? 1.362 10.690 11.922 1.000 18.837 175 PHE HHH N 1
ATOM 857 C CA . PHE A 1 121 ? 1.629 9.683 12.982 1.000 19.204 175 PHE HHH CA 1
ATOM 858 C C . PHE A 1 121 ? 3.121 9.362 12.998 1.000 20.899 175 PHE HHH C 1
ATOM 859 O O . PHE A 1 121 ? 3.737 9.126 11.967 1.000 21.766 175 PHE HHH O 1
ATOM 867 N N . ASP A 1 122 ? 3.717 9.412 14.169 1.000 20.659 176 ASP HHH N 1
ATOM 868 C CA . ASP A 1 122 ? 5.179 9.208 14.315 1.000 20.079 176 ASP HHH CA 1
ATOM 869 C C . ASP A 1 122 ? 5.403 8.133 15.373 1.000 20.796 176 ASP HHH C 1
ATOM 870 O O . ASP A 1 122 ? 5.392 8.458 16.556 1.000 22.132 176 ASP HHH O 1
ATOM 875 N N . PHE A 1 123 ? 5.610 6.904 14.936 1.000 22.354 177 PHE HHH N 1
ATOM 876 C CA . PHE A 1 123 ? 5.612 5.702 15.797 1.000 22.814 177 PHE HHH CA 1
ATOM 877 C C . PHE A 1 123 ? 7.022 5.137 15.944 1.000 24.028 177 PHE HHH C 1
ATOM 878 O O . PHE A 1 123 ? 7.785 5.017 14.976 1.000 22.161 177 PHE HHH O 1
ATOM 886 N N . ASP A 1 124 ? 7.315 4.688 17.156 1.000 25.773 178 ASP HHH N 1
ATOM 887 C CA . ASP A 1 124 ? 8.577 3.990 17.510 1.000 26.541 178 ASP HHH CA 1
ATOM 888 C C . ASP A 1 124 ? 8.355 2.483 17.386 1.000 26.826 178 ASP HHH C 1
ATOM 889 O O . ASP A 1 124 ? 7.473 1.947 18.060 1.000 29.586 178 ASP HHH O 1
ATOM 894 N N . PHE A 1 125 ? 9.091 1.838 16.498 1.000 29.407 179 PHE HHH N 1
ATOM 895 C CA . PHE A 1 125 ? 9.096 0.365 16.318 1.000 34.728 179 PHE HHH CA 1
ATOM 896 C C . PHE A 1 125 ? 10.267 -0.259 17.110 1.000 37.600 179 PHE HHH C 1
ATOM 897 O O . PHE A 1 125 ? 10.397 -1.475 17.027 1.000 41.726 179 PHE HHH O 1
ATOM 905 N N . GLY A 1 126 ? 11.118 0.545 17.774 1.000 38.394 180 GLY HHH N 1
ATOM 906 C CA . GLY A 1 126 ? 12.130 0.097 18.759 1.000 41.112 180 GLY HHH CA 1
ATOM 907 C C . GLY A 1 126 ? 13.382 -0.546 18.160 1.000 43.703 180 GLY HHH C 1
ATOM 908 O O . GLY A 1 126 ? 13.737 -0.252 16.996 1.000 37.784 180 GLY HHH O 1
ATOM 909 N N . PHE A 1 127 ? 14.056 -1.373 18.973 1.000 50.080 181 PHE HHH N 1
ATOM 910 C CA . PHE A 1 127 ? 15.297 -2.139 18.664 1.000 51.844 181 PHE HHH CA 1
ATOM 911 C C . PHE A 1 127 ? 14.890 -3.539 18.193 1.000 47.368 181 PHE HHH C 1
ATOM 912 O O . PHE A 1 127 ? 13.902 -4.071 18.699 1.000 43.331 181 PHE HHH O 1
ATOM 920 N N . CYS A 1 128 ? 15.575 -4.095 17.196 1.000 44.290 182 CYS HHH N 1
ATOM 921 C CA . CYS A 1 128 ? 15.354 -5.488 16.731 1.000 48.799 182 CYS HHH CA 1
ATOM 922 C C . CYS A 1 128 ? 16.712 -6.192 16.611 1.000 50.597 182 CYS HHH C 1
ATOM 923 O O . CYS A 1 128 ? 17.688 -5.529 16.188 1.000 50.952 182 CYS HHH O 1
ATOM 926 N N . ILE A 1 129 ? 16.773 -7.464 17.015 1.000 56.247 183 ILE HHH N 1
ATOM 927 C CA . ILE A 1 129 ? 17.967 -8.353 16.857 1.000 58.784 183 ILE HHH CA 1
ATOM 928 C C . ILE A 1 129 ? 17.855 -8.998 15.483 1.000 55.362 183 ILE HHH C 1
ATOM 929 O O . ILE A 1 129 ? 16.757 -9.145 14.948 1.000 49.386 183 ILE HHH O 1
ATOM 934 N N . PRO A 1 130 ? 18.984 -9.382 14.859 1.000 49.950 184 PRO HHH N 1
ATOM 935 C CA . PRO A 1 130 ? 18.940 -9.992 13.538 1.000 52.283 184 PRO HHH CA 1
ATOM 936 C C . PRO A 1 130 ? 18.116 -11.290 13.499 1.000 52.596 184 PRO HHH C 1
ATOM 937 O O . PRO A 1 130 ? 17.979 -11.943 14.517 1.000 55.567 184 PRO HHH O 1
ATOM 941 N N . SER A 1 131 ? 17.531 -11.566 12.328 1.000 52.663 185 SER HHH N 1
ATOM 942 C CA . SER A 1 131 ? 16.781 -12.796 11.946 1.000 55.228 185 SER HHH CA 1
ATOM 943 C C . SER A 1 131 ? 15.544 -12.970 12.833 1.000 57.971 185 SER HHH C 1
ATOM 944 O O . SER A 1 131 ? 14.916 -14.054 12.773 1.000 59.569 185 SER HHH O 1
ATOM 947 N N . SER A 1 132 ? 15.191 -11.921 13.584 1.000 55.336 186 SER HHH N 1
ATOM 948 C CA . SER A 1 132 ? 14.096 -11.909 14.587 1.000 53.297 186 SER HHH CA 1
ATOM 949 C C . SER A 1 132 ? 12.739 -11.706 13.907 1.000 50.721 186 SER HHH C 1
ATOM 950 O O . SER A 1 132 ? 12.684 -11.117 12.812 1.000 51.586 186 SER HHH O 1
ATOM 953 N N . ARG A 1 133 ? 11.690 -12.204 14.557 1.000 49.083 187 ARG HHH N 1
ATOM 954 C CA . ARG A 1 133 ? 10.265 -11.912 14.273 1.000 47.708 187 ARG HHH CA 1
ATOM 955 C C . ARG A 1 133 ? 9.764 -11.014 15.409 1.000 47.087 187 ARG HHH C 1
ATOM 956 O O . ARG A 1 133 ? 9.947 -11.385 16.583 1.000 43.175 187 ARG HHH O 1
ATOM 964 N N . ASN A 1 134 ? 9.192 -9.854 15.082 1.000 44.067 188 ASN HHH N 1
ATOM 965 C CA . ASN A 1 134 ? 8.833 -8.807 16.074 1.000 41.758 188 ASN HHH CA 1
ATOM 966 C C . ASN A 1 134 ? 7.380 -8.386 15.864 1.000 40.754 188 ASN HHH C 1
ATOM 967 O O . ASN A 1 134 ? 6.892 -8.437 14.727 1.000 44.533 188 ASN HHH O 1
ATOM 972 N N A THR A 1 135 ? 6.707 -8.029 16.955 0.500 41.645 189 THR HHH N 1
ATOM 973 N N B THR A 1 135 ? 6.719 -7.982 16.951 0.500 39.314 189 THR HHH N 1
ATOM 974 C CA A THR A 1 135 ? 5.324 -7.497 16.964 0.500 43.667 189 THR HHH CA 1
ATOM 975 C CA B THR A 1 135 ? 5.309 -7.517 16.990 0.500 40.121 189 THR HHH CA 1
ATOM 976 C C A THR A 1 135 ? 5.357 -6.151 17.685 0.500 42.668 189 THR HHH C 1
ATOM 977 C C B THR A 1 135 ? 5.280 -6.180 17.732 0.500 40.863 189 THR HHH C 1
ATOM 978 O O A THR A 1 135 ? 6.075 -6.043 18.695 0.500 42.514 189 THR HHH O 1
ATOM 979 O O B THR A 1 135 ? 5.862 -6.113 18.827 0.500 42.018 189 THR HHH O 1
ATOM 986 N N . CYS A 1 136 ? 4.665 -5.158 17.131 1.000 39.819 190 CYS HHH N 1
ATOM 987 C CA . CYS A 1 136 ? 4.519 -3.805 17.712 1.000 42.654 190 CYS HHH CA 1
ATOM 988 C C . CYS A 1 136 ? 3.035 -3.484 17.760 1.000 36.947 190 CYS HHH C 1
ATOM 989 O O . CYS A 1 136 ? 2.322 -3.881 16.828 1.000 36.666 190 CYS HHH O 1
ATOM 992 N N . GLU A 1 137 ? 2.629 -2.736 18.772 1.000 35.071 191 GLU HHH N 1
ATOM 993 C CA . GLU A 1 137 ? 1.256 -2.198 18.895 1.000 39.668 191 GLU HHH CA 1
ATOM 994 C C . GLU A 1 137 ? 1.341 -0.670 18.896 1.000 36.316 191 GLU HHH C 1
ATOM 995 O O . GLU A 1 137 ? 2.240 -0.089 19.562 1.000 35.797 191 GLU HHH O 1
ATOM 1001 N N . HIS A 1 138 ? 0.495 -0.051 18.089 1.000 33.382 192 HIS HHH N 1
ATOM 1002 C CA . HIS A 1 138 ? 0.429 1.424 17.950 1.000 34.830 192 HIS HHH CA 1
ATOM 1003 C C . HIS A 1 138 ? -1.018 1.859 18.014 1.000 30.410 192 HIS HHH C 1
ATOM 1004 O O . HIS A 1 138 ? -1.867 1.113 17.559 1.000 32.414 192 HIS HHH O 1
ATOM 1011 N N . ILE A 1 139 ? -1.255 3.061 18.509 1.000 28.655 193 ILE HHH N 1
ATOM 1012 C CA . ILE A 1 139 ? -2.635 3.589 18.552 1.000 28.865 193 ILE HHH CA 1
ATOM 1013 C C . ILE A 1 139 ? -2.729 4.797 17.635 1.000 23.653 193 ILE HHH C 1
ATOM 1014 O O . ILE A 1 139 ? -2.013 5.764 17.802 1.000 25.083 193 ILE HHH O 1
ATOM 1019 N N . TYR A 1 140 ? -3.657 4.726 16.717 1.000 24.153 194 TYR HHH N 1
ATOM 1020 C CA . TYR A 1 140 ? -4.109 5.896 15.934 1.000 25.002 194 TYR HHH CA 1
ATOM 1021 C C . TYR A 1 140 ? -5.301 6.539 16.623 1.000 22.722 194 TYR HHH C 1
ATOM 1022 O O . TYR A 1 140 ? -6.394 5.950 16.625 1.000 22.663 194 TYR HHH O 1
ATOM 1031 N N . GLU A 1 141 ? -5.104 7.771 17.077 1.000 24.862 195 GLU HHH N 1
ATOM 1032 C CA . GLU A 1 141 ? -6.173 8.695 17.494 1.000 27.074 195 GLU HHH CA 1
ATOM 1033 C C . GLU A 1 141 ? -6.529 9.571 16.285 1.000 25.275 195 GLU HHH C 1
ATOM 1034 O O . GLU A 1 141 ? -5.640 10.216 15.743 1.000 22.623 195 GLU HHH O 1
ATOM 1040 N N . PHE A 1 142 ? -7.776 9.536 15.856 1.000 23.816 196 PHE HHH N 1
ATOM 1041 C CA . PHE A 1 142 ? -8.231 10.190 14.610 1.000 25.189 196 PHE HHH CA 1
ATOM 1042 C C . PHE A 1 142 ? -8.174 11.689 14.820 1.000 25.789 196 PHE HHH C 1
ATOM 1043 O O . PHE A 1 142 ? -8.402 12.159 15.932 1.000 23.790 196 PHE HHH O 1
ATOM 1051 N N . PRO A 1 143 ? -7.883 12.471 13.760 1.000 23.752 197 PRO HHH N 1
ATOM 1052 C CA . PRO A 1 143 ? -8.065 13.914 13.832 1.000 27.151 197 PRO HHH CA 1
ATOM 1053 C C . PRO A 1 143 ? -9.576 14.157 13.989 1.000 26.894 197 PRO HHH C 1
ATOM 1054 O O . PRO A 1 143 ? -10.379 13.266 13.668 1.000 23.142 197 PRO HHH O 1
ATOM 1058 N N . GLN A 1 144 ? -9.923 15.329 14.503 1.000 28.593 198 GLN HHH N 1
ATOM 1059 C CA . GLN A 1 144 ? -11.323 15.811 14.557 1.000 33.929 198 GLN HHH CA 1
ATOM 1060 C C . GLN A 1 144 ? -11.717 16.226 13.131 1.000 28.596 198 GLN HHH C 1
ATOM 1061 O O . GLN A 1 144 ? -10.997 17.009 12.535 1.000 31.031 198 GLN HHH O 1
ATOM 1067 N N . LEU A 1 145 ? -12.731 15.587 12.576 1.000 26.951 199 LEU HHH N 1
ATOM 1068 C CA . LEU A 1 145 ? -13.196 15.839 11.191 1.000 29.809 199 LEU HHH CA 1
ATOM 1069 C C . LEU A 1 145 ? -14.576 16.482 11.266 1.000 26.111 199 LEU HHH C 1
ATOM 1070 O O . LEU A 1 145 ? -15.422 15.886 11.891 1.000 23.407 199 LEU HHH O 1
ATOM 1075 N N . SER A 1 146 ? -14.780 17.626 10.608 1.000 25.364 200 SER HHH N 1
ATOM 1076 C CA . SER A 1 146 ? -16.123 18.243 10.447 1.000 26.438 200 SER HHH CA 1
ATOM 1077 C C . SER A 1 146 ? -16.997 17.309 9.620 1.000 24.564 200 SER HHH C 1
ATOM 1078 O O . SER A 1 146 ? -16.448 16.527 8.810 1.000 24.869 200 SER HHH O 1
ATOM 1081 N N . GLU A 1 147 ? -18.310 17.437 9.760 1.000 22.836 201 GLU HHH N 1
ATOM 1082 C CA . GLU A 1 147 ? -19.310 16.725 8.923 1.000 24.241 201 GLU HHH CA 1
ATOM 1083 C C . GLU A 1 147 ? -19.029 16.954 7.424 1.000 21.400 201 GLU HHH C 1
ATOM 1084 O O . GLU A 1 147 ? -19.167 15.977 6.617 1.000 18.881 201 GLU HHH O 1
ATOM 1090 N N . ASP A 1 148 ? -18.643 18.167 7.032 1.000 20.851 202 ASP HHH N 1
ATOM 1091 C CA . ASP A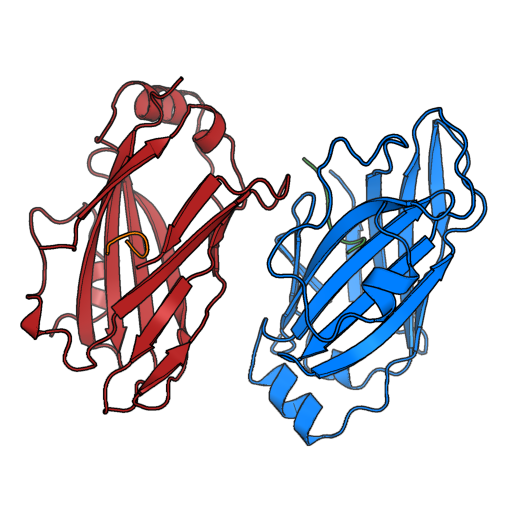 1 148 ? -18.436 18.511 5.602 1.000 22.872 202 ASP HHH CA 1
ATOM 1092 C C . ASP A 1 148 ? -17.226 17.736 5.082 1.000 23.910 202 ASP HHH C 1
ATOM 1093 O O . ASP A 1 148 ? -17.298 17.200 3.968 1.000 22.468 202 ASP HHH O 1
ATOM 1098 N N . VAL A 1 149 ? -16.173 17.626 5.888 1.000 23.032 203 VAL HHH N 1
ATOM 1099 C CA . VAL A 1 149 ? -14.942 16.888 5.520 1.000 22.867 203 VAL HHH CA 1
ATOM 1100 C C . VAL A 1 149 ? -15.228 15.382 5.457 1.000 21.830 203 VAL HHH C 1
ATOM 1101 O O . VAL A 1 149 ? -14.798 14.737 4.474 1.000 22.302 203 VAL HHH O 1
ATOM 1105 N N . ILE A 1 150 ? -15.991 14.832 6.399 1.000 20.881 204 ILE HHH N 1
ATOM 1106 C CA . ILE A 1 150 ? -16.388 13.390 6.343 1.000 21.756 204 ILE HHH CA 1
ATOM 1107 C C . ILE A 1 150 ? -17.170 13.126 5.037 1.000 19.250 204 ILE HHH C 1
ATOM 1108 O O . ILE A 1 150 ? -16.880 12.152 4.321 1.000 17.839 204 ILE HHH O 1
ATOM 1113 N N . ARG A 1 151 ? -18.150 13.956 4.708 1.000 20.800 205 ARG HHH N 1
ATOM 1114 C CA . ARG A 1 151 ? -18.938 13.751 3.461 1.000 21.903 205 ARG HHH CA 1
ATOM 1115 C C . ARG A 1 151 ? -18.031 13.850 2.231 1.000 18.963 205 ARG HHH C 1
ATOM 1116 O O . ARG A 1 151 ? -18.196 13.039 1.316 1.000 20.993 205 ARG HHH O 1
ATOM 1124 N N . LEU A 1 152 ? -17.171 14.861 2.185 1.000 20.198 206 LEU HHH N 1
ATOM 1125 C CA . LEU A 1 152 ? -16.190 15.040 1.075 1.000 20.659 206 LEU HHH CA 1
ATOM 1126 C C . LEU A 1 152 ? -15.350 13.770 0.904 1.000 21.274 206 LEU HHH C 1
ATOM 1127 O O . LEU A 1 152 ? -15.119 13.370 -0.256 1.000 18.545 206 LEU HHH O 1
ATOM 1132 N N . MET A 1 153 ? -14.940 13.143 2.012 1.000 20.445 207 MET HHH N 1
ATOM 1133 C CA . MET A 1 153 ? -14.032 11.959 2.015 1.000 19.474 207 MET HHH CA 1
ATOM 1134 C C . MET A 1 153 ? -14.803 10.726 1.518 1.000 18.508 207 MET HHH C 1
ATOM 1135 O O . MET A 1 153 ? -14.251 9.940 0.714 1.000 20.052 207 MET HHH O 1
ATOM 1140 N N . ILE A 1 154 ? -16.056 10.572 1.929 1.000 18.626 208 ILE HHH N 1
ATOM 1141 C CA . ILE A 1 154 ? -16.924 9.443 1.495 1.000 19.629 208 ILE HHH CA 1
ATOM 1142 C C . ILE A 1 154 ? -17.209 9.600 0.000 1.000 20.646 208 ILE HHH C 1
ATOM 1143 O O . ILE A 1 154 ? -17.162 8.612 -0.694 1.000 21.968 208 ILE HHH O 1
ATOM 1148 N N . GLU A 1 155 ? -17.425 10.813 -0.489 1.000 21.063 209 GLU HHH N 1
ATOM 1149 C CA . GLU A 1 155 ? -17.893 11.016 -1.886 1.000 22.864 209 GLU HHH CA 1
ATOM 1150 C C . GLU A 1 155 ? -16.734 11.263 -2.835 1.000 20.070 209 GLU HHH C 1
ATOM 1151 O O . GLU A 1 155 ? -16.987 11.326 -4.043 1.000 20.930 209 GLU HHH O 1
ATOM 1157 N N . ASN A 1 156 ? -15.514 11.325 -2.314 1.000 19.398 210 ASN HHH N 1
ATOM 1158 C CA . ASN A 1 156 ? -14.284 11.450 -3.139 1.000 19.400 210 ASN HHH CA 1
ATOM 1159 C C . ASN A 1 156 ? -13.348 10.300 -2.836 1.000 18.976 210 ASN HHH C 1
ATOM 1160 O O . ASN A 1 156 ? -12.246 10.484 -2.311 1.000 19.110 210 ASN HHH O 1
ATOM 1165 N N . PRO A 1 157 ? -13.750 9.063 -3.179 1.000 21.092 211 PRO HHH N 1
ATOM 1166 C CA . PRO A 1 157 ? -12.883 7.918 -2.963 1.000 20.332 211 PRO HHH CA 1
ATOM 1167 C C . PRO A 1 157 ? -11.508 8.135 -3.604 1.000 20.317 211 PRO HHH C 1
ATOM 1168 O O . PRO A 1 157 ? -11.409 8.730 -4.693 1.000 19.089 211 PRO HHH O 1
ATOM 1172 N N . TYR A 1 158 ? -10.473 7.703 -2.888 1.000 19.714 212 TYR HHH N 1
ATOM 1173 C CA . TYR A 1 158 ? -9.059 7.652 -3.340 1.000 19.668 212 TYR HHH CA 1
ATOM 1174 C C . TYR A 1 158 ? -8.449 9.051 -3.358 1.000 19.692 212 TYR HHH C 1
ATOM 1175 O O . TYR A 1 158 ? -7.233 9.166 -3.669 1.000 19.809 212 TYR HHH O 1
ATOM 1184 N N . GLU A 1 159 ? -9.200 10.068 -2.929 1.000 19.333 213 GLU HHH N 1
ATOM 1185 C CA . GLU A 1 159 ? -8.621 11.422 -2.679 1.000 19.278 213 GLU HHH CA 1
ATOM 1186 C C . GLU A 1 159 ? -7.950 11.423 -1.296 1.000 18.683 213 GLU HHH C 1
ATOM 1187 O O . GLU A 1 159 ? -7.151 12.331 -1.010 1.000 20.113 213 GLU HHH O 1
ATOM 1193 N N . THR A 1 160 ? -8.246 10.446 -0.447 1.000 19.548 214 THR HHH N 1
ATOM 1194 C CA . THR A 1 160 ? -7.526 10.245 0.834 1.000 19.117 214 THR HHH CA 1
ATOM 1195 C C . THR A 1 160 ? -6.391 9.277 0.563 1.000 19.926 214 THR HHH C 1
ATOM 1196 O O . THR A 1 160 ? -6.655 8.185 0.001 1.000 19.362 214 THR HHH O 1
ATOM 1200 N N . ARG A 1 161 ? -5.177 9.679 0.927 1.000 20.059 215 ARG HHH N 1
ATOM 1201 C CA . ARG A 1 161 ? -3.944 8.940 0.578 1.000 20.750 215 ARG HHH CA 1
ATOM 1202 C C . ARG A 1 161 ? -2.909 9.084 1.689 1.000 19.643 215 ARG HHH C 1
ATOM 1203 O O . ARG A 1 161 ? -2.862 10.141 2.364 1.000 19.724 215 ARG HHH O 1
ATOM 1211 N N . SER A 1 162 ? -2.103 8.057 1.863 1.000 19.549 216 SER HHH N 1
ATOM 1212 C CA . SER A 1 162 ? -1.036 8.083 2.876 1.000 18.912 216 SER HHH CA 1
ATOM 1213 C C . SER A 1 162 ? 0.313 7.655 2.292 1.000 18.168 216 SER HHH C 1
ATOM 1214 O O . SER A 1 162 ? 0.392 6.848 1.343 1.000 18.984 216 SER HHH O 1
ATOM 1217 N N . ASP A 1 163 ? 1.349 8.234 2.884 1.000 18.097 217 ASP HHH N 1
ATOM 1218 C CA . ASP A 1 163 ? 2.763 7.854 2.754 1.000 18.006 217 ASP HHH CA 1
ATOM 1219 C C . ASP A 1 163 ? 3.203 7.329 4.103 1.000 19.064 217 ASP HHH C 1
ATOM 1220 O O . ASP A 1 163 ? 2.929 8.010 5.110 1.000 18.450 217 ASP HHH O 1
ATOM 1225 N N . SER A 1 164 ? 3.809 6.142 4.106 1.000 18.808 218 SER HHH N 1
ATOM 1226 C CA . SER A 1 164 ? 4.450 5.522 5.281 1.000 19.182 218 SER HHH CA 1
ATOM 1227 C C . SER A 1 164 ? 5.949 5.502 5.001 1.000 17.958 218 SER HHH C 1
ATOM 1228 O O . SER A 1 164 ? 6.382 4.871 4.041 1.000 19.621 218 SER HHH O 1
ATOM 1231 N N . PHE A 1 165 ? 6.693 6.264 5.778 1.000 19.019 219 PHE HHH N 1
ATOM 1232 C CA . PHE A 1 165 ? 8.153 6.434 5.626 1.000 19.576 219 PHE HHH CA 1
ATOM 1233 C C . PHE A 1 165 ? 8.799 5.717 6.794 1.000 20.203 219 PHE HHH C 1
ATOM 1234 O O . PHE A 1 165 ? 8.502 6.095 7.942 1.000 21.256 219 PHE HHH O 1
ATOM 1242 N N . TYR A 1 166 ? 9.671 4.737 6.498 1.000 21.647 220 TYR HHH N 1
ATOM 1243 C CA . TYR A 1 166 ? 10.312 3.857 7.506 1.000 21.202 220 TYR HHH CA 1
ATOM 1244 C C . TYR A 1 166 ? 11.798 4.195 7.562 1.000 21.690 220 TYR HHH C 1
ATOM 1245 O O . TYR A 1 166 ? 12.451 4.191 6.512 1.000 20.939 220 TYR HHH O 1
ATOM 1254 N N . PHE A 1 167 ? 12.266 4.533 8.762 1.000 22.278 221 PHE HHH N 1
ATOM 1255 C CA . PHE A 1 167 ? 13.636 4.985 9.100 1.000 22.846 221 PHE HHH CA 1
ATOM 1256 C C . PHE A 1 167 ? 14.278 4.016 10.098 1.000 24.511 221 PHE HHH C 1
ATOM 1257 O O . PHE A 1 167 ? 13.607 3.580 11.032 1.000 23.776 221 PHE HHH O 1
ATOM 1265 N N . VAL A 1 168 ? 15.554 3.688 9.873 1.000 25.430 222 VAL HHH N 1
ATOM 1266 C CA . VAL A 1 168 ? 16.431 2.995 10.860 1.000 27.285 222 VAL HHH CA 1
ATOM 1267 C C . VAL A 1 168 ? 17.597 3.945 11.083 1.000 26.247 222 VAL HHH C 1
ATOM 1268 O O . VAL A 1 168 ? 18.190 4.388 10.085 1.000 28.344 222 VAL HHH O 1
ATOM 1272 N N . ASP A 1 169 ? 17.812 4.360 12.323 1.000 31.740 223 ASP HHH N 1
ATOM 1273 C CA . ASP A 1 169 ? 18.884 5.326 12.664 1.000 36.280 223 ASP HHH CA 1
ATOM 1274 C C . ASP A 1 169 ? 18.787 6.563 11.763 1.000 33.960 223 ASP HHH C 1
ATOM 1275 O O . ASP A 1 169 ? 19.823 6.984 11.221 1.000 33.072 223 ASP HHH O 1
ATOM 1280 N N . ASN A 1 170 ? 17.574 7.090 11.586 1.000 33.627 224 ASN HHH N 1
ATOM 1281 C CA . ASN A 1 170 ? 17.296 8.356 10.865 1.000 31.719 224 ASN HHH CA 1
ATOM 1282 C C . ASN A 1 170 ? 17.579 8.217 9.379 1.000 28.621 224 ASN HHH C 1
ATOM 1283 O O . ASN A 1 170 ? 17.686 9.239 8.769 1.000 26.942 224 ASN HHH O 1
ATOM 1288 N N . LYS A 1 171 ? 17.657 7.014 8.814 1.000 27.575 225 LYS HHH N 1
ATOM 1289 C CA . LYS A 1 171 ? 17.826 6.835 7.346 1.000 32.574 225 LYS HHH CA 1
ATOM 1290 C C . LYS A 1 171 ? 16.602 6.110 6.763 1.000 25.898 225 LYS HHH C 1
ATOM 1291 O O . LYS A 1 171 ? 16.182 5.108 7.311 1.000 21.435 225 LYS HHH O 1
ATOM 1297 N N . LEU A 1 172 ? 16.069 6.639 5.678 1.000 26.254 226 LEU HHH N 1
ATOM 1298 C CA . LEU A 1 172 ? 14.871 6.105 4.991 1.000 27.291 226 LEU HHH CA 1
ATOM 1299 C C . LEU A 1 172 ? 15.265 4.790 4.328 1.000 29.994 226 LEU HHH C 1
ATOM 1300 O O . LEU A 1 172 ? 16.230 4.808 3.546 1.000 28.705 226 LEU HHH O 1
ATOM 1305 N N . ILE A 1 173 ? 14.589 3.699 4.685 1.000 26.924 227 ILE HHH N 1
ATOM 1306 C CA . ILE A 1 173 ? 14.879 2.335 4.162 1.000 28.981 227 ILE HHH CA 1
ATOM 1307 C C . ILE A 1 173 ? 13.673 1.810 3.402 1.000 27.655 227 ILE HHH C 1
ATOM 1308 O O . ILE A 1 173 ? 13.859 0.852 2.616 1.000 26.824 227 ILE HHH O 1
ATOM 1313 N N . MET A 1 174 ? 12.475 2.345 3.680 1.000 26.820 228 MET HHH N 1
ATOM 1314 C CA . MET A 1 174 ? 11.232 1.905 2.987 1.000 26.547 228 MET HHH CA 1
ATOM 1315 C C . MET A 1 174 ? 10.218 3.042 2.886 1.000 23.296 228 MET HHH C 1
ATOM 1316 O O . MET A 1 174 ? 10.113 3.854 3.821 1.000 22.544 228 MET HHH O 1
ATOM 1321 N N . HIS A 1 175 ? 9.443 3.012 1.814 1.000 21.358 229 HIS HHH N 1
ATOM 1322 C CA . HIS A 1 175 ? 8.307 3.923 1.545 1.000 23.034 229 HIS HHH CA 1
ATOM 1323 C C . HIS A 1 175 ? 7.128 3.127 0.982 1.000 21.790 229 HIS HHH C 1
ATOM 1324 O O . HIS A 1 175 ? 7.215 2.652 -0.164 1.000 22.404 229 HIS HHH O 1
ATOM 1331 N N . ASN A 1 176 ? 6.079 2.952 1.789 1.000 20.208 230 ASN HHH N 1
ATOM 1332 C CA . ASN A 1 176 ? 4.807 2.313 1.365 1.000 20.754 230 ASN HHH CA 1
ATOM 1333 C C . ASN A 1 176 ? 3.710 3.355 1.185 1.000 22.127 230 ASN HHH C 1
ATOM 1334 O O . ASN A 1 176 ? 3.657 4.340 1.942 1.000 20.441 230 ASN HHH O 1
ATOM 1339 N N . LYS A 1 177 ? 2.844 3.131 0.197 1.000 21.646 231 LYS HHH N 1
ATOM 1340 C CA . LYS A 1 177 ? 1.773 4.091 -0.151 1.000 22.487 231 LYS HHH CA 1
ATOM 1341 C C . LYS A 1 177 ? 0.433 3.398 0.031 1.000 21.059 231 LYS HHH C 1
ATOM 1342 O O . LYS A 1 177 ? 0.352 2.176 -0.163 1.000 20.605 231 LYS HHH O 1
ATOM 1348 N N . ALA A 1 178 ? -0.588 4.162 0.364 1.000 19.303 232 ALA HHH N 1
ATOM 1349 C CA . ALA A 1 178 ? -1.970 3.648 0.441 1.000 20.355 232 ALA HHH CA 1
ATOM 1350 C C . ALA A 1 178 ? -2.931 4.704 -0.065 1.000 20.785 232 ALA HHH C 1
ATOM 1351 O O . ALA A 1 178 ? -2.612 5.896 -0.009 1.000 21.523 232 ALA HHH O 1
ATOM 1353 N N . ASP A 1 179 ? -4.075 4.268 -0.555 1.000 21.867 233 ASP HHH N 1
ATOM 1354 C CA . ASP A 1 179 ? -5.218 5.182 -0.710 1.000 21.449 233 ASP HHH CA 1
ATOM 1355 C C . ASP A 1 179 ? -6.458 4.490 -0.181 1.000 20.834 233 ASP HHH C 1
ATOM 1356 O O . ASP A 1 179 ? -6.378 3.301 0.219 1.000 20.375 233 ASP HHH O 1
ATOM 1361 N N . TYR A 1 180 ? -7.517 5.264 -0.043 1.000 19.762 234 TYR HHH N 1
ATOM 1362 C CA . TYR A 1 180 ? -8.661 4.919 0.832 1.000 21.216 234 TYR HHH CA 1
ATOM 1363 C C . TYR A 1 180 ? -9.959 5.328 0.160 1.000 20.086 234 TYR HHH C 1
ATOM 1364 O O . TYR A 1 180 ? -10.065 6.416 -0.368 1.000 22.088 234 TYR HHH O 1
ATOM 1373 N N . ALA A 1 181 ? -10.933 4.441 0.223 1.000 21.472 235 ALA HHH N 1
ATOM 1374 C CA . ALA A 1 181 ? -12.344 4.754 -0.089 1.000 22.885 235 ALA HHH CA 1
ATOM 1375 C C . ALA A 1 181 ? -13.178 4.448 1.146 1.000 21.989 235 ALA HHH C 1
ATOM 1376 O O . ALA A 1 181 ? -12.873 3.453 1.856 1.000 24.455 235 ALA HHH O 1
ATOM 1378 N N . TYR A 1 182 ? -14.200 5.255 1.399 1.000 22.540 236 TYR HHH N 1
ATOM 1379 C CA . TYR A 1 182 ? -15.087 5.135 2.586 1.000 24.174 236 TYR HHH CA 1
ATOM 1380 C C . TYR A 1 182 ? -16.529 5.002 2.101 1.000 27.275 236 TYR HHH C 1
ATOM 1381 O O . TYR A 1 182 ? -17.472 5.313 2.844 1.000 25.981 236 TYR HHH O 1
ATOM 1390 N N . ASN A 1 183 ? -16.597 4.401 0.922 1.000 27.898 237 ASN HHH N 1
ATOM 1391 C CA . ASN A 1 183 ? -17.641 4.323 -0.119 1.000 33.885 237 ASN HHH CA 1
ATOM 1392 C C . ASN A 1 183 ? -18.410 3.003 -0.022 1.000 32.267 237 ASN HHH C 1
ATOM 1393 O O . ASN A 1 183 ? -19.329 2.819 -0.810 1.000 35.294 237 ASN HHH O 1
ATOM 1398 N N . GLY A 1 184 ? -17.921 2.059 0.774 1.000 35.919 238 GLY HHH N 1
ATOM 1399 C CA . GLY A 1 184 ? -18.298 0.639 0.690 1.000 40.162 238 GLY HHH CA 1
ATOM 1400 C C . GLY A 1 184 ? -19.605 0.365 1.410 1.000 44.504 238 GLY HHH C 1
ATOM 1401 O O . GLY A 1 184 ? -19.948 1.146 2.327 1.000 41.151 238 GLY HHH O 1
ATOM 1402 N N . GLY A 1 185 ? -20.304 -0.699 1.000 1.000 51.590 239 GLY HHH N 1
ATOM 1403 C CA . GLY A 1 185 ? -21.603 -1.113 1.565 1.000 56.942 239 GLY HHH CA 1
ATOM 1404 C C . GLY A 1 185 ? -21.440 -1.698 2.957 1.000 57.731 239 GLY HHH C 1
ATOM 1405 O O . GLY A 1 185 ? -22.331 -1.463 3.780 1.000 66.637 239 GLY HHH O 1
ATOM 1406 N N . THR B 1 2 ? -20.191 -19.870 28.350 1.000 54.428 59 THR AAA N 1
ATOM 1407 C CA . THR B 1 2 ? -19.216 -20.589 27.470 1.000 52.053 59 THR AAA CA 1
ATOM 1408 C C . THR B 1 2 ? -17.767 -20.329 27.941 1.000 44.627 59 THR AAA C 1
ATOM 1409 O O . THR B 1 2 ? -17.078 -21.332 28.253 1.000 42.087 59 THR AAA O 1
ATOM 1413 N N . ILE B 1 3 ? -17.306 -19.072 28.008 1.000 37.705 60 ILE AAA N 1
ATOM 1414 C CA . ILE B 1 3 ? -16.004 -18.706 28.663 1.000 37.201 60 ILE AAA CA 1
ATOM 1415 C C . ILE B 1 3 ? -16.240 -18.511 30.163 1.000 32.885 60 ILE AAA C 1
ATOM 1416 O O . ILE B 1 3 ? -17.030 -17.645 30.525 1.000 29.806 60 ILE AAA O 1
ATOM 1421 N N . ARG B 1 4 ? -15.530 -19.278 30.990 1.000 33.539 61 ARG AAA N 1
ATOM 1422 C CA . ARG B 1 4 ? -15.693 -19.322 32.460 1.000 31.560 61 ARG AAA CA 1
ATOM 1423 C C . ARG B 1 4 ? -14.430 -18.739 33.092 1.000 29.185 61 ARG AAA C 1
ATOM 1424 O O . ARG B 1 4 ? -13.397 -18.651 32.430 1.000 24.320 61 ARG AAA O 1
ATOM 1432 N N . PRO B 1 5 ? -14.487 -18.309 34.379 1.000 24.750 62 PRO AAA N 1
ATOM 1433 C CA . PRO B 1 5 ? -13.313 -17.790 35.073 1.000 25.187 62 PRO AAA CA 1
ATOM 1434 C C . PRO B 1 5 ? -12.079 -18.695 34.957 1.000 24.073 62 PRO AAA C 1
ATOM 1435 O O . PRO B 1 5 ? -10.983 -18.212 34.700 1.000 22.450 62 PRO AAA O 1
ATOM 1439 N N . GLU B 1 6 ? -12.280 -19.999 35.093 1.000 26.607 63 GLU AAA N 1
ATOM 1440 C CA . GLU B 1 6 ? -11.153 -20.953 35.116 1.000 31.156 63 GLU AAA CA 1
ATOM 1441 C C . GLU B 1 6 ? -10.391 -20.821 33.804 1.000 30.636 63 GLU AAA C 1
ATOM 1442 O O . GLU B 1 6 ? -9.172 -20.990 33.857 1.000 31.384 63 GLU AAA O 1
ATOM 1448 N N . HIS B 1 7 ? -11.060 -20.550 32.675 1.000 28.576 64 HIS AAA N 1
ATOM 1449 C CA . HIS B 1 7 ? -10.365 -20.466 31.360 1.000 29.332 64 HIS AAA CA 1
ATOM 1450 C C . HIS B 1 7 ? -9.422 -19.270 31.354 1.000 25.977 64 HIS AAA C 1
ATOM 1451 O O . HIS B 1 7 ? -8.291 -19.382 30.864 1.000 29.092 64 HIS AAA O 1
ATOM 1458 N N . VAL B 1 8 ? -9.870 -18.133 31.869 1.000 22.727 65 VAL AAA N 1
ATOM 1459 C CA . VAL B 1 8 ? -9.007 -16.937 31.808 1.000 23.391 65 VAL AAA CA 1
ATOM 1460 C C . VAL B 1 8 ? -7.955 -17.012 32.917 1.000 23.501 65 VAL AAA C 1
ATOM 1461 O O . VAL B 1 8 ? -6.931 -16.383 32.750 1.000 24.476 65 VAL AAA O 1
ATOM 1465 N N . LEU B 1 9 ? -8.185 -17.781 33.987 1.000 23.638 66 LEU AAA N 1
ATOM 1466 C CA . LEU B 1 9 ? -7.232 -17.824 35.121 1.000 25.083 66 LEU AAA CA 1
ATOM 1467 C C . LEU B 1 9 ? -6.003 -18.624 34.689 1.000 25.352 66 LEU AAA C 1
ATOM 1468 O O . LEU B 1 9 ? -4.965 -18.494 35.331 1.000 25.737 66 LEU AAA O 1
ATOM 1473 N N . ARG B 1 10 ? -6.180 -19.472 33.684 1.000 27.937 67 ARG AAA N 1
ATOM 1474 C CA . ARG B 1 10 ? -5.156 -20.420 33.193 1.000 30.794 67 ARG AAA CA 1
ATOM 1475 C C . ARG B 1 10 ? -4.407 -19.835 31.983 1.000 33.560 67 ARG AAA C 1
ATOM 1476 O O . ARG B 1 10 ? -3.567 -20.566 31.434 1.000 33.832 67 ARG AAA O 1
ATOM 1484 N N . LEU B 1 11 ? -4.619 -18.563 31.633 1.000 33.362 68 LEU AAA N 1
ATOM 1485 C CA . LEU B 1 11 ? -3.921 -17.900 30.499 1.000 31.286 68 LEU AAA CA 1
ATOM 1486 C C . LEU B 1 11 ? -2.508 -17.488 30.923 1.000 32.360 68 LEU AAA C 1
ATOM 1487 O O . LEU B 1 11 ? -2.323 -17.073 32.080 1.000 31.160 68 LEU AAA O 1
ATOM 1492 N N . SER B 1 12 ? -1.554 -17.545 29.987 1.000 33.174 69 SER AAA N 1
ATOM 1493 C CA . SER B 1 12 ? -0.097 -17.311 30.213 1.000 37.072 69 SER AAA CA 1
ATOM 1494 C C . SER B 1 12 ? 0.325 -15.948 29.661 1.000 34.699 69 SER AAA C 1
ATOM 1495 O O . SER B 1 12 ? 1.445 -15.516 29.958 1.000 31.268 69 SER AAA O 1
ATOM 1498 N N . ARG B 1 13 ? -0.530 -15.306 28.868 1.000 34.396 70 ARG AAA N 1
ATOM 1499 C CA . ARG B 1 13 ? -0.219 -14.010 28.197 1.000 34.447 70 ARG AAA CA 1
ATOM 1500 C C . ARG B 1 13 ? -1.508 -13.215 27.963 1.000 30.836 70 ARG AAA C 1
ATOM 1501 O O . ARG B 1 13 ? -2.601 -13.797 28.058 1.000 25.928 70 ARG AAA O 1
ATOM 1509 N N . VAL B 1 14 ? -1.395 -11.918 27.668 1.000 32.989 71 VAL AAA N 1
ATOM 1510 C CA . VAL B 1 14 ? -2.565 -11.144 27.170 1.000 32.833 71 VAL AAA CA 1
ATOM 1511 C C . VAL B 1 14 ? -3.099 -11.872 25.934 1.000 29.149 71 VAL AAA C 1
ATOM 1512 O O . VAL B 1 14 ? -2.304 -12.445 25.171 1.000 28.398 71 VAL AAA O 1
ATOM 1516 N N . THR B 1 15 ? -4.399 -11.815 25.732 1.000 25.497 72 THR AAA N 1
ATOM 1517 C CA . THR B 1 15 ? -5.091 -12.386 24.551 1.000 28.175 72 THR AAA CA 1
ATOM 1518 C C . THR B 1 15 ? -4.798 -11.515 23.313 1.000 27.464 72 THR AAA C 1
ATOM 1519 O O . THR B 1 15 ? -4.623 -10.267 23.433 1.000 24.304 72 THR AAA O 1
ATOM 1523 N N . GLU B 1 16 ? -4.617 -12.176 22.187 1.000 31.266 73 GLU AAA N 1
ATOM 1524 C CA . GLU B 1 16 ? -4.481 -11.558 20.850 1.000 34.747 73 GLU AAA CA 1
ATOM 1525 C C . GLU B 1 16 ? -5.758 -10.778 20.549 1.000 34.089 73 GLU AAA C 1
ATOM 1526 O O . GLU B 1 16 ? -5.639 -9.670 20.021 1.000 35.031 73 GLU AAA O 1
ATOM 1532 N N . ASN B 1 17 ? -6.922 -11.318 20.903 1.000 31.232 74 ASN AAA N 1
ATOM 1533 C CA . ASN B 1 17 ? -8.216 -10.703 20.552 1.000 29.338 74 ASN AAA CA 1
ATOM 1534 C C . ASN B 1 17 ? -9.062 -10.548 21.809 1.000 29.094 74 ASN AAA C 1
ATOM 1535 O O . ASN B 1 17 ? -8.737 -11.161 22.839 1.000 29.438 74 ASN AAA O 1
ATOM 1540 N N . TYR B 1 18 ? -10.081 -9.705 21.687 1.000 26.759 75 TYR AAA N 1
ATOM 1541 C CA . TYR B 1 18 ? -11.179 -9.547 22.657 1.000 27.300 75 TYR AAA CA 1
ATOM 1542 C C . TYR B 1 18 ? -11.931 -10.874 22.663 1.000 29.700 75 TYR AAA C 1
ATOM 1543 O O . TYR B 1 18 ? -12.145 -11.452 21.589 1.000 29.518 75 TYR AAA O 1
ATOM 1552 N N . LEU B 1 19 ? -12.268 -11.374 23.850 1.000 27.389 76 LEU AAA N 1
ATOM 1553 C CA . LEU B 1 19 ? -12.877 -12.703 24.018 1.000 26.356 76 LEU AAA CA 1
ATOM 1554 C C . LEU B 1 19 ? -14.406 -12.583 23.964 1.000 25.899 76 LEU AAA C 1
ATOM 1555 O O . LEU B 1 19 ? -15.067 -13.619 24.045 1.000 30.552 76 LEU AAA O 1
ATOM 1560 N N . CYS B 1 20 ? -14.971 -11.388 23.896 1.000 27.166 77 CYS AAA N 1
ATOM 1561 C CA . CYS B 1 20 ? -16.444 -11.223 23.752 1.000 27.222 77 CYS AAA CA 1
ATOM 1562 C C . CYS B 1 20 ? -16.737 -9.948 22.970 1.000 29.489 77 CYS AAA C 1
ATOM 1563 O O . CYS B 1 20 ? -15.806 -9.133 22.768 1.000 27.039 77 CYS AAA O 1
ATOM 1566 N N . LYS B 1 21 ? -17.994 -9.777 22.571 1.000 31.061 78 LYS AAA N 1
ATOM 1567 C CA . LYS B 1 21 ? -18.447 -8.602 21.794 1.000 32.446 78 LYS AAA CA 1
ATOM 1568 C C . LYS B 1 21 ? -19.215 -7.668 22.715 1.000 28.761 78 LYS AAA C 1
ATOM 1569 O O . LYS B 1 21 ? -19.649 -8.051 23.792 1.000 27.754 78 LYS AAA O 1
ATOM 1575 N N . PRO B 1 22 ? -19.386 -6.388 22.334 1.000 27.882 79 PRO AAA N 1
ATOM 1576 C CA . PRO B 1 22 ? -20.190 -5.469 23.128 1.000 28.986 79 PRO AAA CA 1
ATOM 1577 C C . PRO B 1 22 ? -21.593 -5.990 23.473 1.000 30.686 79 PRO AAA C 1
ATOM 1578 O O . PRO B 1 22 ? -22.080 -5.651 24.536 1.000 28.150 79 PRO AAA O 1
ATOM 1582 N N A GLU B 1 23 ? -22.169 -6.802 22.573 0.500 30.575 80 GLU AAA N 1
ATOM 1583 N N B GLU B 1 23 ? -22.208 -6.812 22.607 0.500 30.972 80 GLU AAA N 1
ATOM 1584 C CA A GLU B 1 23 ? -23.530 -7.397 22.686 0.500 31.528 80 GLU AAA CA 1
ATOM 1585 C CA B GLU B 1 23 ? -23.602 -7.315 22.808 0.500 31.700 80 GLU AAA CA 1
ATOM 1586 C C A GLU B 1 23 ? -23.582 -8.316 23.918 0.500 32.008 80 GLU AAA C 1
ATOM 1587 C C B GLU B 1 23 ? -23.614 -8.384 23.913 0.500 32.030 80 GLU AAA C 1
ATOM 1588 O O A GLU B 1 23 ? -24.657 -8.417 24.542 0.500 32.229 80 GLU AAA O 1
ATOM 1589 O O B GLU B 1 23 ? -24.704 -8.690 24.433 0.500 30.797 80 GLU AAA O 1
ATOM 1600 N N . ASP B 1 24 ? -22.458 -8.950 24.272 1.000 31.929 81 ASP AAA N 1
ATOM 1601 C CA . ASP B 1 24 ? -22.384 -9.929 25.396 1.000 29.342 81 ASP AAA CA 1
ATOM 1602 C C . ASP B 1 24 ? -22.594 -9.220 26.744 1.000 29.123 81 ASP AAA C 1
ATOM 1603 O O . ASP B 1 24 ? -22.845 -9.917 27.754 1.000 31.110 81 ASP AAA O 1
ATOM 1608 N N . ASN B 1 25 ? -22.518 -7.892 26.776 1.000 26.457 82 ASN AAA N 1
ATOM 1609 C CA . ASN B 1 25 ? -22.818 -7.064 27.968 1.000 27.414 82 ASN AAA CA 1
ATOM 1610 C C . ASN B 1 25 ? -24.342 -6.884 28.081 1.000 28.573 82 ASN AAA C 1
ATOM 1611 O O . ASN B 1 25 ? -24.806 -5.742 28.077 1.000 24.827 82 ASN AAA O 1
ATOM 1616 N N . ILE B 1 26 ? -25.052 -7.978 28.355 1.000 30.392 83 ILE AAA N 1
ATOM 1617 C CA . ILE B 1 26 ? -26.550 -8.026 28.426 1.000 32.170 83 ILE AAA CA 1
ATOM 1618 C C . ILE B 1 26 ? -27.056 -7.319 29.693 1.000 31.997 83 ILE AAA C 1
ATOM 1619 O O . ILE B 1 26 ? -28.273 -7.147 29.807 1.000 29.984 83 ILE AAA O 1
ATOM 1624 N N . TYR B 1 27 ? -26.164 -6.939 30.625 1.000 27.594 84 TYR AAA N 1
ATOM 1625 C CA . TYR B 1 27 ? -26.492 -6.264 31.900 1.000 25.110 84 TYR AAA CA 1
ATOM 1626 C C . TYR B 1 27 ? -26.333 -4.757 31.743 1.000 27.232 84 TYR AAA C 1
ATOM 1627 O O . TYR B 1 27 ? -26.617 -4.053 32.711 1.000 27.510 84 TYR AAA O 1
ATOM 1636 N N . SER B 1 28 ? -25.854 -4.298 30.578 1.000 28.127 85 SER AAA N 1
ATOM 1637 C CA . SER B 1 28 ? -25.579 -2.871 30.248 1.000 29.893 85 SER AAA CA 1
ATOM 1638 C C . SER B 1 28 ? -24.706 -2.220 31.313 1.000 28.074 85 SER AAA C 1
ATOM 1639 O O . SER B 1 28 ? -24.971 -1.075 31.732 1.000 28.632 85 SER AAA O 1
ATOM 1642 N N . ILE B 1 29 ? -23.664 -2.928 31.727 1.000 30.191 86 ILE AAA N 1
ATOM 1643 C CA . ILE B 1 29 ? -22.707 -2.356 32.710 1.000 28.877 86 ILE AAA CA 1
ATOM 1644 C C . ILE B 1 29 ? -21.885 -1.270 32.015 1.000 27.568 86 ILE AAA C 1
ATOM 1645 O O . ILE B 1 29 ? -21.389 -1.496 30.924 1.000 25.631 86 ILE AAA O 1
ATOM 1650 N N . ASP B 1 30 ? -21.750 -0.116 32.643 1.000 28.282 87 ASP AAA N 1
ATOM 1651 C CA . ASP B 1 30 ? -21.032 1.015 32.016 1.000 30.555 87 ASP AAA CA 1
ATOM 1652 C C . ASP B 1 30 ? -20.206 1.700 33.098 1.000 27.626 87 ASP AAA C 1
ATOM 1653 O O . ASP B 1 30 ? -20.824 2.119 34.082 1.000 34.124 87 ASP AAA O 1
ATOM 1658 N N . PHE B 1 31 ? -18.882 1.801 32.952 1.000 26.762 88 PHE AAA N 1
ATOM 1659 C CA . PHE B 1 31 ? -18.007 2.483 33.954 1.000 26.087 88 PHE AAA CA 1
ATOM 1660 C C . PHE B 1 31 ? -18.089 3.995 33.727 1.000 28.699 88 PHE AAA C 1
ATOM 1661 O O . PHE B 1 31 ? -17.831 4.490 32.601 1.000 29.532 88 PHE AAA O 1
ATOM 1669 N N . THR B 1 32 ? -18.466 4.725 34.774 1.000 28.685 89 THR AAA N 1
ATOM 1670 C CA . THR B 1 32 ? -18.787 6.175 34.704 1.000 28.958 89 THR AAA CA 1
ATOM 1671 C C . THR B 1 32 ? -17.730 6.965 35.453 1.000 31.941 89 THR AAA C 1
ATOM 1672 O O . THR B 1 32 ? -17.581 8.153 35.184 1.000 34.799 89 THR AAA O 1
ATOM 1676 N N . ARG B 1 33 ? -16.998 6.335 36.358 1.000 31.141 90 ARG AAA N 1
ATOM 1677 C CA . ARG B 1 33 ? -15.948 7.055 37.100 1.000 31.729 90 ARG AAA CA 1
ATOM 1678 C C . ARG B 1 33 ? -14.928 6.032 37.582 1.000 31.052 90 ARG AAA C 1
ATOM 1679 O O . ARG B 1 33 ? -15.330 4.940 38.048 1.000 28.116 90 ARG AAA O 1
ATOM 1687 N N . PHE B 1 34 ? -13.651 6.385 37.479 1.000 28.198 91 PHE AAA N 1
ATOM 1688 C CA . PHE B 1 34 ? -12.535 5.547 37.956 1.000 29.450 91 PHE AAA CA 1
ATOM 1689 C C . PHE B 1 34 ? -11.457 6.451 38.550 1.000 30.298 91 PHE AAA C 1
ATOM 1690 O O . PHE B 1 34 ? -10.991 7.379 37.860 1.000 31.429 91 PHE AAA O 1
ATOM 1698 N N . LYS B 1 35 ? -11.042 6.124 39.765 1.000 29.262 92 LYS AAA N 1
ATOM 1699 C CA . LYS B 1 35 ? -10.127 6.934 40.606 1.000 33.106 92 LYS AAA CA 1
ATOM 1700 C C . LYS B 1 35 ? -9.155 5.959 41.264 1.000 33.282 92 LYS AAA C 1
ATOM 1701 O O . LYS B 1 35 ? -9.622 4.935 41.805 1.000 31.506 92 LYS AAA O 1
ATOM 1707 N N . ILE B 1 36 ? -7.867 6.267 41.201 1.000 31.616 93 ILE AAA N 1
ATOM 1708 C CA . ILE B 1 36 ? -6.749 5.448 41.745 1.000 36.282 93 ILE AAA CA 1
ATOM 1709 C C . ILE B 1 36 ? -6.042 6.306 42.790 1.000 35.495 93 ILE AAA C 1
ATOM 1710 O O . ILE B 1 36 ? -5.673 7.463 42.450 1.000 35.030 93 ILE AAA O 1
ATOM 1715 N N . ARG B 1 37 ? -5.870 5.768 43.995 1.000 36.746 94 ARG AAA N 1
ATOM 1716 C CA . ARG B 1 37 ? -5.179 6.462 45.104 1.000 38.357 94 ARG AAA CA 1
ATOM 1717 C C . ARG B 1 37 ? -4.135 5.514 45.714 1.000 40.130 94 ARG AAA C 1
ATOM 1718 O O . ARG B 1 37 ? -4.332 4.283 45.671 1.000 37.041 94 ARG AAA O 1
ATOM 1726 N N . ASP B 1 38 ? -3.013 6.085 46.158 1.000 40.506 95 ASP AAA N 1
ATOM 1727 C CA . ASP B 1 38 ? -2.014 5.428 47.036 1.000 39.935 95 ASP AAA CA 1
ATOM 1728 C C . ASP B 1 38 ? -2.673 5.248 48.398 1.000 42.083 95 ASP AAA C 1
ATOM 1729 O O . ASP B 1 38 ? -3.059 6.265 48.976 1.000 47.005 95 ASP AAA O 1
ATOM 1734 N N . LEU B 1 39 ? -2.830 4.006 48.860 1.000 41.892 96 LEU AAA N 1
ATOM 1735 C CA . LEU B 1 39 ? -3.624 3.679 50.067 1.000 45.407 96 LEU AAA CA 1
ATOM 1736 C C . LEU B 1 39 ? -2.874 4.072 51.340 1.000 49.766 96 LEU AAA C 1
ATOM 1737 O O . LEU B 1 39 ? -3.556 4.245 52.367 1.000 61.273 96 LEU AAA O 1
ATOM 1742 N N . GLU B 1 40 ? -1.547 4.171 51.315 1.000 56.217 97 GLU AAA N 1
ATOM 1743 C CA . GLU B 1 40 ? -0.778 4.431 52.565 1.000 62.254 97 GLU AAA CA 1
ATOM 1744 C C . GLU B 1 40 ? -0.716 5.949 52.814 1.000 61.762 97 GLU AAA C 1
ATOM 1745 O O . GLU B 1 40 ? -0.467 6.321 53.972 1.000 61.154 97 GLU AAA O 1
ATOM 1751 N N . THR B 1 41 ? -0.970 6.791 51.801 1.000 57.691 98 THR AAA N 1
ATOM 1752 C CA . THR B 1 41 ? -0.997 8.276 51.934 1.000 52.640 98 THR AAA CA 1
ATOM 1753 C C . THR B 1 41 ? -2.433 8.798 51.769 1.000 55.131 98 THR AAA C 1
ATOM 1754 O O . THR B 1 41 ? -2.855 9.630 52.585 1.000 57.464 98 THR AAA O 1
ATOM 1758 N N . GLY B 1 42 ? -3.176 8.316 50.776 1.000 53.583 99 GLY AAA N 1
ATOM 1759 C CA . GLY B 1 42 ? -4.540 8.784 50.464 1.000 48.262 99 GLY AAA CA 1
ATOM 1760 C C . GLY B 1 42 ? -4.510 9.679 49.245 1.000 46.523 99 GLY AAA C 1
ATOM 1761 O O . GLY B 1 42 ? -5.583 10.051 48.750 1.000 52.162 99 GLY AAA O 1
ATOM 1762 N N . THR B 1 43 ? -3.303 9.976 48.767 1.000 43.872 100 THR AAA N 1
ATOM 1763 C CA . THR B 1 43 ? -3.011 10.753 47.537 1.000 46.495 100 THR AAA CA 1
ATOM 1764 C C . THR B 1 43 ? -3.672 10.095 46.317 1.000 46.375 100 THR AAA C 1
ATOM 1765 O O . THR B 1 43 ? -3.367 8.911 45.992 1.000 41.463 100 THR AAA O 1
ATOM 1769 N N . VAL B 1 44 ? -4.479 10.875 45.614 1.000 45.127 101 VAL AAA N 1
ATOM 1770 C CA . VAL B 1 44 ? -5.129 10.480 44.336 1.000 46.000 101 VAL AAA CA 1
ATOM 1771 C C . VAL B 1 44 ? -4.094 10.632 43.222 1.000 49.411 101 VAL AAA C 1
ATOM 1772 O O . VAL B 1 44 ? -3.465 11.689 43.150 1.000 56.729 101 VAL AAA O 1
ATOM 1776 N N . LEU B 1 45 ? -3.896 9.572 42.433 1.000 50.618 102 LEU AAA N 1
ATOM 1777 C CA . LEU B 1 45 ? -2.933 9.508 41.307 1.000 50.888 102 LEU AAA CA 1
ATOM 1778 C C . LEU B 1 45 ? -3.652 10.015 40.068 1.000 52.002 102 LEU AAA C 1
ATOM 1779 O O . LEU B 1 45 ? -3.040 10.750 39.307 1.000 60.370 102 LEU AAA O 1
ATOM 1784 N N . PHE B 1 46 ? -4.920 9.653 39.906 1.000 50.827 103 PHE AAA N 1
ATOM 1785 C CA . PHE B 1 46 ? -5.808 10.241 38.878 1.000 53.126 103 PHE AAA CA 1
ATOM 1786 C C . PHE B 1 46 ? -7.250 9.805 39.100 1.000 52.430 103 PHE AAA C 1
ATOM 1787 O O . PHE B 1 46 ? -7.527 8.875 39.891 1.000 47.706 103 PHE AAA O 1
ATOM 1795 N N . GLU B 1 47 ? -8.119 10.483 38.360 1.000 48.097 104 GLU AAA N 1
ATOM 1796 C CA . GLU B 1 47 ? -9.583 10.310 38.323 1.000 48.719 104 GLU AAA CA 1
ATOM 1797 C C . GLU B 1 47 ? -9.991 10.540 36.872 1.000 49.879 104 GLU AAA C 1
ATOM 1798 O O . GLU B 1 47 ? -9.424 11.438 36.247 1.000 53.844 104 GLU AAA O 1
ATOM 1804 N N . ILE B 1 48 ? -10.825 9.668 36.326 1.000 46.274 105 ILE AAA N 1
ATOM 1805 C CA . ILE B 1 48 ? -11.521 9.900 35.035 1.000 46.031 105 ILE AAA CA 1
ATOM 1806 C C . ILE B 1 48 ? -13.017 9.717 35.305 1.000 44.394 105 ILE AAA C 1
ATOM 1807 O O . ILE B 1 48 ? -13.364 8.968 36.226 1.000 44.595 105 ILE AAA O 1
ATOM 1812 N N . ALA B 1 49 ? -13.861 10.475 34.610 1.000 40.848 106 ALA AAA N 1
ATOM 1813 C CA . ALA B 1 49 ? -15.337 10.437 34.729 1.000 41.955 106 ALA AAA CA 1
ATOM 1814 C C . ALA B 1 49 ? -15.939 10.580 33.336 1.000 43.151 106 ALA AAA C 1
ATOM 1815 O O . ALA B 1 49 ? -15.476 11.438 32.584 1.000 44.290 106 ALA AAA O 1
ATOM 1817 N N . LYS B 1 50 ? -16.914 9.750 32.999 1.000 47.245 107 LYS AAA N 1
ATOM 1818 C CA . LYS B 1 50 ? -17.556 9.777 31.661 1.000 56.402 107 LYS AAA CA 1
ATOM 1819 C C . LYS B 1 50 ? -18.161 11.165 31.450 1.000 63.148 107 LYS AAA C 1
ATOM 1820 O O . LYS B 1 50 ? -18.897 11.658 32.305 1.000 62.833 107 LYS AAA O 1
ATOM 1826 N N . PRO B 1 51 ? -17.811 11.864 30.342 1.000 73.251 108 PRO AAA N 1
ATOM 1827 C CA . PRO B 1 51 ? -18.342 13.204 30.079 1.000 74.323 108 PRO AAA CA 1
ATOM 1828 C C . PRO B 1 51 ? -19.792 13.171 29.567 1.000 75.598 108 PRO AAA C 1
ATOM 1829 O O . PRO B 1 51 ? -20.682 12.945 30.383 1.000 71.198 108 PRO AAA O 1
ATOM 1833 N N . GLY B 1 65 ? -0.218 9.398 37.591 1.000 73.084 119 GLY AAA N 1
ATOM 1834 C CA . GLY B 1 65 ? -1.690 9.412 37.500 1.000 73.584 119 GLY AAA CA 1
ATOM 1835 C C . GLY B 1 65 ? -2.171 10.158 36.268 1.000 70.433 119 GLY AAA C 1
ATOM 1836 O O . GLY B 1 65 ? -2.680 11.288 36.420 1.000 66.951 119 GLY AAA O 1
ATOM 1837 N N . ASP B 1 66 ? -2.043 9.550 35.088 1.000 62.106 120 ASP AAA N 1
ATOM 1838 C CA . ASP B 1 66 ? -2.448 10.199 33.817 1.000 63.320 120 ASP AAA CA 1
ATOM 1839 C C . ASP B 1 66 ? -2.977 9.134 32.846 1.000 58.206 120 ASP AAA C 1
ATOM 1840 O O . ASP B 1 66 ? -2.221 8.185 32.534 1.000 52.368 120 ASP AAA O 1
ATOM 1845 N N . VAL B 1 67 ? -4.238 9.284 32.414 1.000 58.636 121 VAL AAA N 1
ATOM 1846 C CA . VAL B 1 67 ? -4.857 8.470 31.321 1.000 58.444 121 VAL AAA CA 1
ATOM 1847 C C . VAL B 1 67 ? -4.719 9.269 30.013 1.000 56.669 121 VAL AAA C 1
ATOM 1848 O O . VAL B 1 67 ? -5.353 10.340 29.851 1.000 59.283 121 VAL AAA O 1
ATOM 1852 N N . ASP B 1 68 ? -3.870 8.750 29.131 1.000 55.677 122 ASP AAA N 1
ATOM 1853 C CA . ASP B 1 68 ? -3.502 9.322 27.814 1.000 52.590 122 ASP AAA CA 1
ATOM 1854 C C . ASP B 1 68 ? -4.630 9.063 26.798 1.000 46.507 122 ASP AAA C 1
ATOM 1855 O O . ASP B 1 68 ? -5.040 9.999 26.087 1.000 52.650 122 ASP AAA O 1
ATOM 1860 N N A ILE B 1 69 ? -5.051 7.798 26.695 0.500 44.369 123 ILE AAA N 1
ATOM 1861 N N B ILE B 1 69 ? -5.114 7.820 26.739 0.500 41.057 123 ILE AAA N 1
ATOM 1862 C CA A ILE B 1 69 ? -6.156 7.309 25.816 0.500 39.850 123 ILE AAA CA 1
ATOM 1863 C CA B ILE B 1 69 ? -6.169 7.351 25.791 0.500 35.362 123 ILE AAA CA 1
ATOM 1864 C C A ILE B 1 69 ? -7.173 6.605 26.706 0.500 36.230 123 ILE AAA C 1
ATOM 1865 C C B ILE B 1 69 ? -7.170 6.518 26.585 0.500 33.513 123 ILE AAA C 1
ATOM 1866 O O A ILE B 1 69 ? -6.741 5.862 27.601 0.500 35.804 123 ILE AAA O 1
ATOM 1867 O O B ILE B 1 69 ? -6.720 5.604 27.291 0.500 31.847 123 ILE AAA O 1
ATOM 1876 N N . SER B 1 70 ? -8.463 6.800 26.454 1.000 33.685 124 SER AAA N 1
ATOM 1877 C CA . SER B 1 70 ? -9.533 6.001 27.090 1.000 33.673 124 SER AAA CA 1
ATOM 1878 C C . SER B 1 70 ? -10.643 5.788 26.066 1.000 31.471 124 SER AAA C 1
ATOM 1879 O O . SER B 1 70 ? -11.298 6.755 25.721 1.000 33.741 124 SER AAA O 1
ATOM 1882 N N . ALA B 1 71 ? -10.813 4.557 25.612 1.000 28.031 125 ALA AAA N 1
ATOM 1883 C CA . ALA B 1 71 ? -11.898 4.152 24.710 1.000 26.543 125 ALA AAA CA 1
ATOM 1884 C C . ALA B 1 71 ? -12.765 3.131 25.449 1.000 26.062 125 ALA AAA C 1
ATOM 1885 O O . ALA B 1 71 ? -12.428 2.778 26.600 1.000 23.883 125 ALA AAA O 1
ATOM 1887 N N . GLY B 1 72 ? -13.845 2.696 24.803 1.000 25.417 126 GLY AAA N 1
ATOM 1888 C CA . GLY B 1 72 ? -14.828 1.721 25.304 1.000 26.426 126 GLY AAA CA 1
ATOM 1889 C C . GLY B 1 72 ? -14.165 0.495 25.881 1.000 26.274 126 GLY AAA C 1
ATOM 1890 O O . GLY B 1 72 ? -14.678 -0.016 26.884 1.000 24.374 126 GLY AAA O 1
ATOM 1891 N N . ARG B 1 73 ? -13.084 0.010 25.261 1.000 25.244 127 ARG AAA N 1
ATOM 1892 C CA . ARG B 1 73 ? -12.490 -1.310 25.599 1.000 23.060 127 ARG AAA CA 1
ATOM 1893 C C . ARG B 1 73 ? -10.957 -1.264 25.700 1.000 21.908 127 ARG AAA C 1
ATOM 1894 O O . ARG B 1 73 ? -10.331 -2.321 25.760 1.000 22.672 127 ARG AAA O 1
ATOM 1902 N N . PHE B 1 74 ? -10.381 -0.080 25.697 1.000 21.804 128 PHE AAA N 1
ATOM 1903 C CA . PHE B 1 74 ? -8.932 0.119 25.823 1.000 24.158 128 PHE AAA CA 1
ATOM 1904 C C . PHE B 1 74 ? -8.672 1.403 26.596 1.000 23.874 128 PHE AAA C 1
ATOM 1905 O O . PHE B 1 74 ? -9.342 2.442 26.395 1.000 26.212 128 PHE AAA O 1
ATOM 1913 N N . VAL B 1 75 ? -7.640 1.350 27.435 1.000 24.910 129 VAL AAA N 1
ATOM 1914 C CA . VAL B 1 75 ? -7.149 2.549 28.145 1.000 24.763 129 VAL AAA CA 1
ATOM 1915 C C . VAL B 1 75 ? -5.618 2.452 28.258 1.000 26.891 129 VAL AAA C 1
ATOM 1916 O O . VAL B 1 75 ? -5.098 1.337 28.495 1.000 25.686 129 VAL AAA O 1
ATOM 1920 N N . ARG B 1 76 ? -4.929 3.571 28.044 1.000 29.500 130 ARG AAA N 1
ATOM 1921 C CA . ARG B 1 76 ? -3.446 3.678 28.129 1.000 29.644 130 ARG AAA CA 1
ATOM 1922 C C . ARG B 1 76 ? -3.118 4.640 29.263 1.000 31.128 130 ARG AAA C 1
ATOM 1923 O O . ARG B 1 76 ? -3.632 5.773 29.283 1.000 31.066 130 ARG AAA O 1
ATOM 1931 N N . TYR B 1 77 ? -2.328 4.176 30.225 1.000 29.119 131 TYR AAA N 1
ATOM 1932 C CA . TYR B 1 77 ? -1.973 4.960 31.431 1.000 29.996 131 TYR AAA CA 1
ATOM 1933 C C . TYR B 1 77 ? -0.511 5.439 31.318 1.000 31.352 131 TYR AAA C 1
ATOM 1934 O O . TYR B 1 77 ? 0.332 4.677 30.847 1.000 27.892 131 TYR AAA O 1
ATOM 1943 N N . GLN B 1 78 ? -0.206 6.656 31.760 1.000 34.432 132 GLN AAA N 1
ATOM 1944 C CA . GLN B 1 78 ? 1.204 7.094 31.909 1.000 38.937 132 GLN AAA CA 1
ATOM 1945 C C . GLN B 1 78 ? 1.412 7.473 33.373 1.000 35.230 132 GLN AAA C 1
ATOM 1946 O O . GLN B 1 78 ? 0.772 8.414 33.863 1.000 36.600 132 GLN AAA O 1
ATOM 1952 N N . PHE B 1 79 ? 2.203 6.664 34.070 1.000 36.653 133 PHE AAA N 1
ATOM 1953 C CA . PHE B 1 79 ? 2.525 6.837 35.507 1.000 39.822 133 PHE AAA CA 1
ATOM 1954 C C . PHE B 1 79 ? 3.997 7.272 35.562 1.000 40.670 133 PHE AAA C 1
ATOM 1955 O O . PHE B 1 79 ? 4.676 7.207 34.517 1.000 39.438 133 PHE AAA O 1
ATOM 1963 N N . THR B 1 80 ? 4.428 7.739 36.728 1.000 42.864 134 THR AAA N 1
ATOM 1964 C CA . THR B 1 80 ? 5.825 8.115 37.070 1.000 46.595 134 THR AAA CA 1
ATOM 1965 C C . THR B 1 80 ? 6.562 6.862 37.537 1.000 46.886 134 THR AAA C 1
ATOM 1966 O O . THR B 1 80 ? 5.928 5.860 37.871 1.000 42.386 134 THR AAA O 1
ATOM 1970 N N . PRO B 1 81 ? 7.917 6.840 37.532 1.000 41.071 135 PRO AAA N 1
ATOM 1971 C CA . PRO B 1 81 ? 8.655 5.726 38.122 1.000 40.498 135 PRO AAA CA 1
ATOM 1972 C C . PRO B 1 81 ? 8.291 5.440 39.588 1.000 36.567 135 PRO AAA C 1
ATOM 1973 O O . PRO B 1 81 ? 8.266 4.273 39.936 1.000 38.955 135 PRO AAA O 1
ATOM 1977 N N . ALA B 1 82 ? 7.960 6.469 40.375 1.000 35.098 136 ALA AAA N 1
ATOM 1978 C CA . ALA B 1 82 ? 7.462 6.354 41.772 1.000 42.925 136 ALA AAA CA 1
ATOM 1979 C C . ALA B 1 82 ? 6.292 5.362 41.870 1.000 38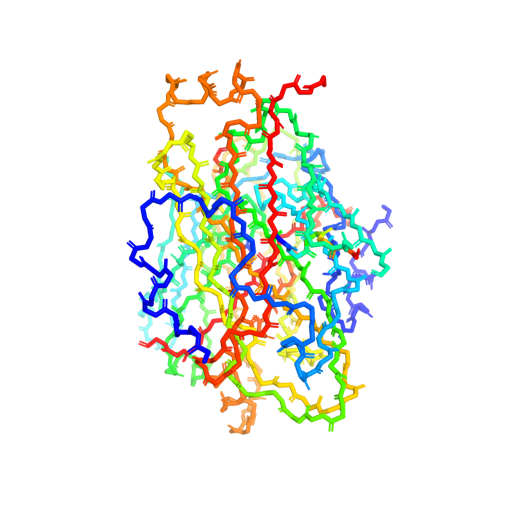.311 136 ALA AAA C 1
ATOM 1980 O O . ALA B 1 82 ? 6.137 4.748 42.927 1.000 36.129 136 ALA AAA O 1
ATOM 1982 N N . PHE B 1 83 ? 5.482 5.219 40.816 1.000 37.568 137 PHE AAA N 1
ATOM 1983 C CA . PHE B 1 83 ? 4.283 4.340 40.835 1.000 34.662 137 PHE AAA CA 1
ATOM 1984 C C . PHE B 1 83 ? 4.683 2.904 41.189 1.000 32.590 137 PHE AAA C 1
ATOM 1985 O O . PHE B 1 83 ? 4.014 2.323 42.085 1.000 31.058 137 PHE AAA O 1
ATOM 1993 N N . LEU B 1 84 ? 5.763 2.387 40.585 1.000 34.881 138 LEU AAA N 1
ATOM 1994 C CA . LEU B 1 84 ? 6.254 0.991 40.796 1.000 36.421 138 LEU AAA CA 1
ATOM 1995 C C . LEU B 1 84 ? 6.925 0.799 42.168 1.000 40.745 138 LEU AAA C 1
ATOM 1996 O O . LEU B 1 84 ? 7.384 -0.329 42.419 1.000 49.367 138 LEU AAA O 1
ATOM 2001 N N . ARG B 1 85 ? 6.985 1.816 43.033 1.000 37.615 139 ARG AAA N 1
ATOM 2002 C CA . ARG B 1 85 ? 7.547 1.673 44.402 1.000 39.147 139 ARG AAA CA 1
ATOM 2003 C C . ARG B 1 85 ? 6.412 1.641 45.423 1.000 37.306 139 ARG AAA C 1
ATOM 2004 O O . ARG B 1 85 ? 6.720 1.501 46.612 1.000 33.470 139 ARG AAA O 1
ATOM 2012 N N . LEU B 1 86 ? 5.143 1.734 44.985 1.000 34.737 140 LEU AAA N 1
ATOM 2013 C CA . LEU B 1 86 ? 3.978 1.726 45.904 1.000 34.252 140 LEU AAA CA 1
ATOM 2014 C C . LEU B 1 86 ? 3.710 0.295 46.403 1.000 33.652 140 LEU AAA C 1
ATOM 2015 O O . LEU B 1 86 ? 4.139 -0.675 45.745 1.000 34.457 140 LEU AAA O 1
ATOM 2020 N N . ARG B 1 87 ? 2.992 0.163 47.509 1.000 35.613 141 ARG AAA N 1
ATOM 2021 C CA . ARG B 1 87 ? 2.635 -1.164 48.085 1.000 39.509 141 ARG AAA CA 1
ATOM 2022 C C . ARG B 1 87 ? 1.171 -1.497 47.800 1.000 35.406 141 ARG AAA C 1
ATOM 2023 O O . ARG B 1 87 ? 0.880 -2.658 47.530 1.000 30.639 141 ARG AAA O 1
ATOM 2031 N N . THR B 1 88 ? 0.287 -0.523 47.967 1.000 34.332 142 THR AAA N 1
ATOM 2032 C CA . THR B 1 88 ? -1.181 -0.727 47.967 1.000 36.177 142 THR AAA CA 1
ATOM 2033 C C . THR B 1 88 ? -1.819 0.449 47.234 1.000 36.251 142 THR AAA C 1
ATOM 2034 O O . THR B 1 88 ? -1.548 1.613 47.621 1.000 31.478 142 THR AAA O 1
ATOM 2038 N N . VAL B 1 89 ? -2.620 0.143 46.210 1.000 33.315 143 VAL AAA N 1
ATOM 2039 C CA . VAL B 1 89 ? -3.394 1.148 45.440 1.000 32.638 143 VAL AAA CA 1
ATOM 2040 C C . VAL B 1 89 ? -4.874 0.804 45.638 1.000 29.858 143 VAL AAA C 1
ATOM 2041 O O . VAL B 1 89 ? -5.224 -0.379 45.598 1.000 27.597 143 VAL AAA O 1
ATOM 2045 N N . GLY B 1 90 ? -5.697 1.807 45.931 1.000 27.360 144 GLY AAA N 1
ATOM 2046 C CA . GLY B 1 90 ? -7.159 1.658 46.005 1.000 28.252 144 GLY AAA CA 1
ATOM 2047 C C . GLY B 1 90 ? -7.819 2.259 44.782 1.000 28.552 144 GLY AAA C 1
ATOM 2048 O O . GLY B 1 90 ? -7.551 3.443 44.478 1.000 29.882 144 GLY AAA O 1
ATOM 2049 N N . ALA B 1 91 ? -8.596 1.477 44.043 1.000 27.472 145 ALA AAA N 1
ATOM 2050 C CA . ALA B 1 91 ? -9.391 1.990 42.909 1.000 27.904 145 ALA AAA CA 1
ATOM 2051 C C . ALA B 1 91 ? -10.838 2.129 43.371 1.000 27.894 145 ALA AAA C 1
ATOM 2052 O O . ALA B 1 91 ? -11.351 1.175 43.954 1.000 27.340 145 ALA AAA O 1
ATOM 2054 N N . THR B 1 92 ? -11.425 3.307 43.189 1.000 26.432 146 THR AAA N 1
ATOM 2055 C CA . THR B 1 92 ? -12.861 3.580 43.368 1.000 27.320 146 THR AAA CA 1
ATOM 2056 C C . THR B 1 92 ? -13.486 3.527 41.977 1.000 28.262 146 THR AAA C 1
ATOM 2057 O O . THR B 1 92 ? -13.109 4.349 41.099 1.000 27.583 146 THR AAA O 1
ATOM 2061 N N . VAL B 1 93 ? -14.411 2.594 41.816 1.000 26.571 147 VAL AAA N 1
ATOM 2062 C CA . VAL B 1 93 ? -15.079 2.282 40.536 1.000 28.542 147 VAL AAA CA 1
ATOM 2063 C C . VAL B 1 93 ? -16.532 2.708 40.690 1.000 27.668 147 VAL AAA C 1
ATOM 2064 O O . VAL B 1 93 ? -17.216 2.217 41.618 1.000 25.224 147 VAL AAA O 1
ATOM 2068 N N . GLU B 1 94 ? -16.999 3.544 39.779 1.000 26.757 148 GLU AAA N 1
ATOM 2069 C CA . GLU B 1 94 ? -18.436 3.873 39.709 1.000 29.475 148 GLU AAA CA 1
ATOM 2070 C C . GLU B 1 94 ? -18.927 3.346 38.375 1.000 29.331 148 GLU AAA C 1
ATOM 2071 O O . GLU B 1 94 ? -18.201 3.501 37.392 1.000 27.590 148 GLU AAA O 1
ATOM 2077 N N . PHE B 1 95 ? -20.058 2.651 38.389 1.000 28.335 149 PHE AAA N 1
ATOM 2078 C CA . PHE B 1 95 ? -20.654 2.039 37.185 1.000 28.401 149 PHE AAA CA 1
ATOM 2079 C C . PHE B 1 95 ? -22.171 2.124 37.293 1.000 30.742 149 PHE AAA C 1
ATOM 2080 O O . PHE B 1 95 ? -22.718 2.097 38.415 1.000 30.416 149 PHE AAA O 1
ATOM 2088 N N . THR B 1 96 ? -22.829 2.150 36.139 1.000 29.389 150 THR AAA N 1
ATOM 2089 C CA . THR B 1 96 ? -24.303 2.026 36.065 1.000 30.035 150 THR AAA CA 1
ATOM 2090 C C . THR B 1 96 ? -24.583 0.600 35.611 1.000 30.308 150 THR AAA C 1
ATOM 2091 O O . THR B 1 96 ? -23.733 0.020 34.913 1.000 27.901 150 THR AAA O 1
ATOM 2095 N N . VAL B 1 97 ? -25.745 0.073 35.988 1.000 29.958 151 VAL AAA N 1
ATOM 2096 C CA . VAL B 1 97 ? -26.250 -1.242 35.544 1.000 30.489 151 VAL AAA CA 1
ATOM 2097 C C . VAL B 1 97 ? -27.626 -1.037 34.892 1.000 30.677 151 VAL AAA C 1
ATOM 2098 O O . VAL B 1 97 ? -28.327 -0.125 35.310 1.000 30.569 151 VAL AAA O 1
ATOM 2102 N N . GLY B 1 98 ? -27.995 -1.911 33.959 1.000 32.675 152 GLY AAA N 1
ATOM 2103 C CA . GLY B 1 98 ? -29.330 -1.957 33.332 1.000 39.241 152 GLY AAA CA 1
ATOM 2104 C C . GLY B 1 98 ? -30.404 -2.471 34.286 1.000 40.536 152 GLY AAA C 1
ATOM 2105 O O . GLY B 1 98 ? -30.247 -2.296 35.527 1.000 38.210 152 GLY AAA O 1
ATOM 2106 N N . ASP B 1 99 ? -31.434 -3.115 33.723 1.000 43.078 153 ASP AAA N 1
ATOM 2107 C CA . ASP B 1 99 ? -32.695 -3.494 34.420 1.000 50.480 153 ASP AAA CA 1
ATOM 2108 C C . ASP B 1 99 ? -32.631 -4.937 34.923 1.000 46.350 153 ASP AAA C 1
ATOM 2109 O O . ASP B 1 99 ? -33.337 -5.231 35.879 1.000 54.051 153 ASP AAA O 1
ATOM 2114 N N . LYS B 1 100 ? -31.823 -5.793 34.299 1.000 45.373 154 LYS AAA N 1
ATOM 2115 C CA . LYS B 1 100 ? -31.653 -7.215 34.685 1.000 46.613 154 LYS AAA CA 1
ATOM 2116 C C . LYS B 1 100 ? -30.875 -7.310 35.993 1.000 48.584 154 LYS AAA C 1
ATOM 2117 O O . LYS B 1 100 ? -29.851 -6.650 36.153 1.000 49.439 154 LYS AAA O 1
ATOM 2123 N N . PRO B 1 101 ? -31.294 -8.170 36.948 1.000 49.612 155 PRO AAA N 1
ATOM 2124 C CA . PRO B 1 101 ? -30.539 -8.334 38.189 1.000 47.314 155 PRO AAA CA 1
ATOM 2125 C C . PRO B 1 101 ? -29.147 -8.944 37.917 1.000 40.737 155 PRO AAA C 1
ATOM 2126 O O . PRO B 1 101 ? -28.968 -9.799 37.026 1.000 41.489 155 PRO AAA O 1
ATOM 2130 N N . VAL B 1 102 ? -28.181 -8.542 38.728 1.000 38.235 156 VAL AAA N 1
ATOM 2131 C CA . VAL B 1 102 ? -26.756 -8.935 38.548 1.000 39.540 156 VAL AAA CA 1
ATOM 2132 C C . VAL B 1 102 ? -26.315 -9.790 39.736 1.000 34.845 156 VAL AAA C 1
ATOM 2133 O O . VAL B 1 102 ? -26.276 -9.264 40.831 1.000 40.569 156 VAL AAA O 1
ATOM 2137 N N . SER B 1 103 ? -25.932 -11.039 39.454 1.000 33.253 157 SER AAA N 1
ATOM 2138 C CA . SER B 1 103 ? -25.411 -12.061 40.397 1.000 32.813 157 SER AAA CA 1
ATOM 2139 C C . SER B 1 103 ? -23.878 -12.190 40.299 1.000 27.401 157 SER AAA C 1
ATOM 2140 O O . SER B 1 103 ? -23.358 -12.529 39.228 1.000 26.675 157 SER AAA O 1
ATOM 2143 N N . ASN B 1 104 ? -23.174 -11.945 41.399 1.000 25.918 158 ASN AAA N 1
ATOM 2144 C CA . ASN B 1 104 ? -21.724 -12.239 41.535 1.000 27.076 158 ASN AAA CA 1
ATOM 2145 C C . ASN B 1 104 ? -20.932 -11.536 40.427 1.000 25.163 158 ASN AAA C 1
ATOM 2146 O O . ASN B 1 104 ? -20.142 -12.202 39.705 1.000 27.658 158 ASN AAA O 1
ATOM 2151 N N . PHE B 1 105 ? -21.107 -10.228 40.296 1.000 21.627 159 PHE AAA N 1
ATOM 2152 C CA . PHE B 1 105 ? -20.338 -9.425 39.324 1.000 20.840 159 PHE AAA CA 1
ATOM 2153 C C . PHE B 1 105 ? -18.875 -9.443 39.767 1.000 21.515 159 PHE AAA C 1
ATOM 2154 O O . PHE B 1 105 ? -18.579 -9.032 40.912 1.000 20.577 159 PHE AAA O 1
ATOM 2162 N N . ARG B 1 106 ? -18.001 -9.954 38.895 1.000 19.191 160 ARG AAA N 1
ATOM 2163 C CA . ARG B 1 106 ? -16.623 -10.311 39.287 1.000 20.171 160 ARG AAA CA 1
ATOM 2164 C C . ARG B 1 106 ? -15.668 -9.935 38.145 1.000 19.654 160 ARG AAA C 1
ATOM 2165 O O . ARG B 1 106 ? -15.988 -10.279 36.980 1.000 21.922 160 ARG AAA O 1
ATOM 2173 N N . MET B 1 107 ? -14.543 -9.317 38.478 1.000 18.862 161 MET AAA N 1
ATOM 2174 C CA . MET B 1 107 ? -13.474 -8.989 37.507 1.000 19.944 161 MET AAA CA 1
ATOM 2175 C C . MET B 1 107 ? -12.198 -9.758 37.860 1.000 20.017 161 MET AAA C 1
ATOM 2176 O O . MET B 1 107 ? -11.747 -9.722 38.995 1.000 19.586 161 MET AAA O 1
ATOM 2181 N N . ILE B 1 108 ? -11.675 -10.472 36.879 1.000 21.589 162 ILE AAA N 1
ATOM 2182 C CA . ILE B 1 108 ? -10.339 -11.092 36.903 1.000 20.752 162 ILE AAA CA 1
ATOM 2183 C C . ILE B 1 108 ? -9.455 -10.225 36.013 1.000 22.976 162 ILE AAA C 1
ATOM 2184 O O . ILE B 1 108 ? -9.732 -10.116 34.792 1.000 21.383 162 ILE AAA O 1
ATOM 2189 N N . GLU B 1 109 ? -8.477 -9.567 36.618 1.000 21.879 163 GLU AAA N 1
ATOM 2190 C CA . GLU B 1 109 ? -7.582 -8.655 35.885 1.000 20.573 163 GLU AAA CA 1
ATOM 2191 C C . GLU B 1 109 ? -6.150 -9.154 36.021 1.000 22.525 163 GLU AAA C 1
ATOM 2192 O O . GLU B 1 109 ? -5.638 -9.288 37.170 1.000 23.675 163 GLU AAA O 1
ATOM 2198 N N . ARG B 1 110 ? -5.547 -9.456 34.873 1.000 22.499 164 ARG AAA N 1
ATOM 2199 C CA . ARG B 1 110 ? -4.202 -10.055 34.764 1.000 23.423 164 ARG AAA CA 1
ATOM 2200 C C . ARG B 1 110 ? -3.277 -9.011 34.165 1.000 24.219 164 ARG AAA C 1
ATOM 2201 O O . ARG B 1 110 ? -3.531 -8.544 33.018 1.000 25.057 164 ARG AAA O 1
ATOM 2209 N N . HIS B 1 111 ? -2.226 -8.688 34.910 1.000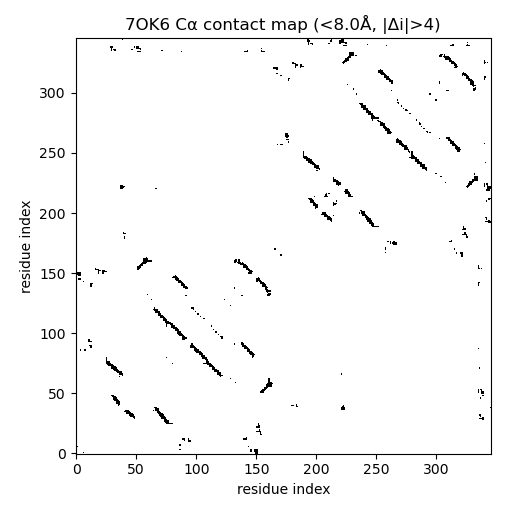 25.302 165 HIS AAA N 1
ATOM 2210 C CA . HIS B 1 111 ? -1.178 -7.727 34.515 1.000 23.442 165 HIS AAA CA 1
ATOM 2211 C C . HIS B 1 111 ? 0.079 -8.510 34.126 1.000 25.495 165 HIS AAA C 1
ATOM 2212 O O . HIS B 1 111 ? 0.561 -9.352 34.944 1.000 25.622 165 HIS AAA O 1
ATOM 2219 N N . TYR B 1 112 ? 0.650 -8.181 32.974 1.000 25.460 166 TYR AAA N 1
ATOM 2220 C CA . TYR B 1 112 ? 1.818 -8.893 32.398 1.000 27.711 166 TYR AAA CA 1
ATOM 2221 C C . TYR B 1 112 ? 2.846 -7.841 32.004 1.000 31.983 166 TYR AAA C 1
ATOM 2222 O O . TYR B 1 112 ? 2.445 -6.767 31.575 1.000 33.828 166 TYR AAA O 1
ATOM 2231 N N . PHE B 1 113 ? 4.128 -8.142 32.179 1.000 33.996 167 PHE AAA N 1
ATOM 2232 C CA . PHE B 1 113 ? 5.227 -7.451 31.471 1.000 32.963 167 PHE AAA CA 1
ATOM 2233 C C . PHE B 1 113 ? 5.687 -8.403 30.377 1.000 30.923 167 PHE AAA C 1
ATOM 2234 O O . PHE B 1 113 ? 6.168 -9.533 30.708 1.000 31.901 167 PHE AAA O 1
ATOM 2242 N N . ARG B 1 114 ? 5.493 -7.996 29.123 1.000 35.545 168 ARG AAA N 1
ATOM 2243 C CA . ARG B 1 114 ? 5.615 -8.884 27.938 1.000 36.413 168 ARG AAA CA 1
ATOM 2244 C C . ARG B 1 114 ? 4.799 -10.127 28.266 1.000 39.412 168 ARG AAA C 1
ATOM 2245 O O . ARG B 1 114 ? 3.581 -9.953 28.501 1.000 41.567 168 ARG AAA O 1
ATOM 2253 N N . GLU B 1 115 ? 5.424 -11.304 28.357 1.000 36.527 169 GLU AAA N 1
ATOM 2254 C CA . GLU B 1 115 ? 4.689 -12.581 28.522 1.000 38.346 169 GLU AAA CA 1
ATOM 2255 C C . GLU B 1 115 ? 4.877 -13.104 29.945 1.000 35.716 169 GLU AAA C 1
ATOM 2256 O O . GLU B 1 115 ? 4.616 -14.277 30.176 1.000 36.531 169 GLU AAA O 1
ATOM 2262 N N . HIS B 1 116 ? 5.283 -12.234 30.859 1.000 37.595 170 HIS AAA N 1
ATOM 2263 C CA . HIS B 1 116 ? 5.469 -12.540 32.299 1.000 38.541 170 HIS AAA CA 1
ATOM 2264 C C . HIS B 1 116 ? 4.272 -11.983 33.079 1.000 33.001 170 HIS AAA C 1
ATOM 2265 O O . HIS B 1 116 ? 4.096 -10.727 33.097 1.000 32.218 170 HIS AAA O 1
ATOM 2272 N N . LEU B 1 117 ? 3.539 -12.861 33.756 1.000 32.483 171 LEU AAA N 1
ATOM 2273 C CA . LEU B 1 117 ? 2.450 -12.473 34.685 1.000 31.729 171 LEU AAA CA 1
ATOM 2274 C C . LEU B 1 117 ? 3.058 -11.760 35.886 1.000 32.059 171 LEU AAA C 1
ATOM 2275 O O . LEU B 1 117 ? 3.853 -12.366 36.594 1.000 34.403 171 LEU AAA O 1
ATOM 2280 N N . LEU B 1 118 ? 2.696 -10.502 36.096 1.000 29.911 172 LEU AAA N 1
ATOM 2281 C CA . LEU B 1 118 ? 3.147 -9.717 37.269 1.000 29.841 172 LEU AAA CA 1
ATOM 2282 C C . LEU B 1 118 ? 2.232 -10.083 38.423 1.000 29.269 172 LEU AAA C 1
ATOM 2283 O O . LEU B 1 118 ? 2.730 -10.479 39.489 1.000 25.728 172 LEU AAA O 1
ATOM 2288 N N . LYS B 1 119 ? 0.917 -9.980 38.212 1.000 25.574 173 LYS AAA N 1
ATOM 2289 C CA . LYS B 1 119 ? -0.031 -10.444 39.240 1.000 25.685 173 LYS AAA CA 1
ATOM 2290 C C . LYS B 1 119 ? -1.417 -10.587 38.618 1.000 25.626 173 LYS AAA C 1
ATOM 2291 O O . LYS B 1 119 ? -1.733 -9.839 37.652 1.000 23.677 173 LYS AAA O 1
ATOM 2297 N N . ASN B 1 120 ? -2.171 -11.537 39.166 1.000 24.508 174 ASN AAA N 1
ATOM 2298 C CA . ASN B 1 120 ? -3.609 -11.715 38.917 1.000 23.622 174 ASN AAA CA 1
ATOM 2299 C C . ASN B 1 120 ? -4.375 -11.065 40.062 1.000 24.919 174 ASN AAA C 1
ATOM 2300 O O . ASN B 1 120 ? -4.041 -11.344 41.238 1.000 22.685 174 ASN AAA O 1
ATOM 2305 N N . PHE B 1 121 ? -5.368 -10.241 39.732 1.000 21.590 175 PHE AAA N 1
ATOM 2306 C CA . PHE B 1 121 ? -6.341 -9.703 40.701 1.000 21.053 175 PHE AAA CA 1
ATOM 2307 C C . PHE B 1 121 ? -7.731 -10.231 40.384 1.000 20.925 175 PHE AAA C 1
ATOM 2308 O O . PHE B 1 121 ? -8.081 -10.426 39.222 1.000 21.019 175 PHE AAA O 1
ATOM 2316 N N . ASP B 1 122 ? -8.506 -10.459 41.431 1.000 19.797 176 ASP AAA N 1
ATOM 2317 C CA . ASP B 1 122 ? -9.833 -11.104 41.336 1.000 20.905 176 ASP AAA CA 1
ATOM 2318 C C . ASP B 1 122 ? -10.750 -10.375 42.310 1.000 22.645 176 ASP AAA C 1
ATOM 2319 O O . ASP B 1 122 ? -10.572 -10.603 43.527 1.000 21.093 176 ASP AAA O 1
ATOM 2324 N N . PHE B 1 123 ? -11.618 -9.488 41.796 1.000 22.264 177 PHE AAA N 1
ATOM 2325 C CA . PHE B 1 123 ? -12.430 -8.527 42.589 1.000 20.940 177 PHE AAA CA 1
ATOM 2326 C C . PHE B 1 123 ? -13.923 -8.804 42.431 1.000 20.766 177 PHE AAA C 1
ATOM 2327 O O . PHE B 1 123 ? -14.397 -8.928 41.294 1.000 21.846 177 PHE AAA O 1
ATOM 2335 N N . ASP B 1 124 ? -14.631 -8.882 43.547 1.000 19.891 178 ASP AAA N 1
ATOM 2336 C CA . ASP B 1 124 ? -16.108 -8.788 43.611 1.000 20.882 178 ASP AAA CA 1
ATOM 2337 C C . ASP B 1 124 ? -16.485 -7.316 43.519 1.000 22.162 178 ASP AAA C 1
ATOM 2338 O O . ASP B 1 124 ? -15.836 -6.509 44.200 1.000 23.194 178 ASP AAA O 1
ATOM 2343 N N . PHE B 1 125 ? -17.551 -6.993 42.798 1.000 20.857 179 PHE AAA N 1
ATOM 2344 C CA . PHE B 1 125 ? -18.134 -5.621 42.794 1.000 21.799 179 PHE AAA CA 1
ATOM 2345 C C . PHE B 1 125 ? -19.170 -5.523 43.916 1.000 23.405 179 PHE AAA C 1
ATOM 2346 O O . PHE B 1 125 ? -19.537 -4.406 44.258 1.000 23.122 179 PHE AAA O 1
ATOM 2354 N N . GLY B 1 126 ? -19.609 -6.660 44.463 1.000 21.564 180 GLY AAA N 1
ATOM 2355 C CA . GLY B 1 126 ? -20.625 -6.698 45.518 1.000 23.492 180 GLY AAA CA 1
ATOM 2356 C C . GLY B 1 126 ? -22.034 -6.511 44.970 1.000 23.567 180 GLY AAA C 1
ATOM 2357 O O . GLY B 1 126 ? -22.242 -6.588 43.755 1.000 25.418 180 GLY AAA O 1
ATOM 2358 N N . PHE B 1 127 ? -22.966 -6.199 45.850 1.000 24.960 181 PHE AAA N 1
ATOM 2359 C CA . PHE B 1 127 ? -24.398 -6.023 45.525 1.000 25.146 181 PHE AAA CA 1
ATOM 2360 C C . PHE B 1 127 ? -24.554 -4.889 44.501 1.000 24.659 181 PHE AAA C 1
ATOM 2361 O O . PHE B 1 127 ? -23.999 -3.803 44.697 1.000 22.506 181 PHE AAA O 1
ATOM 2369 N N . CYS B 1 128 ? -25.358 -5.106 43.471 1.000 26.540 182 CYS AAA N 1
ATOM 2370 C CA . CYS B 1 128 ? -25.578 -4.137 42.366 1.000 28.263 182 CYS AAA CA 1
ATOM 2371 C C . CYS B 1 128 ? -27.026 -3.655 42.365 1.000 34.664 182 CYS AAA C 1
ATOM 2372 O O . CYS B 1 128 ? -27.920 -4.488 42.168 1.000 30.878 182 CYS AAA O 1
ATOM 2375 N N . ILE B 1 129 ? -27.225 -2.360 42.609 1.000 40.768 183 ILE AAA N 1
ATOM 2376 C CA . ILE B 1 129 ? -28.546 -1.682 42.485 1.000 47.302 183 ILE AAA CA 1
ATOM 2377 C C . ILE B 1 129 ? -28.860 -1.575 40.989 1.000 46.840 183 ILE AAA C 1
ATOM 2378 O O . ILE B 1 129 ? -28.091 -0.954 40.259 1.000 39.440 183 ILE AAA O 1
ATOM 2383 N N . PRO B 1 130 ? -29.940 -2.220 40.469 1.000 50.156 184 PRO AAA N 1
ATOM 2384 C CA . PRO B 1 130 ? -30.357 -2.041 39.070 1.000 49.360 184 PRO AAA CA 1
ATOM 2385 C C . PRO B 1 130 ? -30.780 -0.608 38.703 1.000 43.016 184 PRO AAA C 1
ATOM 2386 O O . PRO B 1 130 ? -31.091 0.200 39.589 1.000 39.743 184 PRO AAA O 1
ATOM 2390 N N . SER B 1 131 ? -30.704 -0.292 37.407 1.000 39.207 185 SER AAA N 1
ATOM 2391 C CA . SER B 1 131 ? -31.031 1.049 36.846 1.000 41.122 185 SER AAA CA 1
ATOM 2392 C C . SER B 1 131 ? -30.414 2.165 37.694 1.000 41.081 185 SER AAA C 1
ATOM 2393 O O . SER B 1 131 ? -31.029 3.232 37.804 1.000 49.269 185 SER AAA O 1
ATOM 2396 N N . SER B 1 132 ? -29.224 1.959 38.248 1.000 40.316 186 SER AAA N 1
ATOM 2397 C CA . SER B 1 132 ? -28.613 2.902 39.218 1.000 38.834 186 SER AAA CA 1
ATOM 2398 C C . SER B 1 132 ? -27.093 2.930 39.056 1.000 38.065 186 SER AAA C 1
ATOM 2399 O O . SER B 1 132 ? -26.533 1.987 38.400 1.000 33.578 186 SER AAA O 1
ATOM 2402 N N . ARG B 1 133 ? -26.490 3.982 39.611 1.000 34.419 187 ARG AAA N 1
ATOM 2403 C CA . ARG B 1 133 ? -25.042 4.127 39.873 1.000 40.154 187 ARG AAA CA 1
ATOM 2404 C C . ARG B 1 133 ? -24.667 3.269 41.091 1.000 37.930 187 ARG AAA C 1
ATOM 2405 O O . ARG B 1 133 ? -25.414 3.259 42.079 1.000 30.642 187 ARG AAA O 1
ATOM 2413 N N . ASN B 1 134 ? -23.518 2.608 41.023 1.000 33.627 188 ASN AAA N 1
ATOM 2414 C CA . ASN B 1 134 ? -22.977 1.724 42.082 1.000 31.172 188 ASN AAA CA 1
ATOM 2415 C C . ASN B 1 134 ? -21.517 2.088 42.233 1.000 29.274 188 ASN AAA C 1
ATOM 2416 O O . ASN B 1 134 ? -20.896 2.383 41.194 1.000 29.431 188 ASN AAA O 1
ATOM 2421 N N . THR B 1 135 ? -20.992 2.089 43.449 1.000 28.522 189 THR AAA N 1
ATOM 2422 C CA . THR B 1 135 ? -19.545 2.319 43.630 1.000 29.166 189 THR AAA CA 1
ATOM 2423 C C . THR B 1 135 ? -18.996 1.322 44.632 1.000 29.251 189 THR AAA C 1
ATOM 2424 O O . THR B 1 135 ? -19.658 0.951 45.619 1.000 29.855 189 THR AAA O 1
ATOM 2428 N N . CYS B 1 136 ? -17.815 0.844 44.313 1.000 27.468 190 CYS AAA N 1
ATOM 2429 C CA . CYS B 1 136 ? -17.102 -0.121 45.156 1.000 26.847 190 CYS AAA CA 1
ATOM 2430 C C . CYS B 1 136 ? -15.639 0.258 45.094 1.000 27.098 190 CYS AAA C 1
ATOM 2431 O O . CYS B 1 136 ? -15.264 1.155 44.304 1.000 24.252 190 CYS AAA O 1
ATOM 2434 N N A GLU B 1 137 ? -14.852 -0.377 45.954 0.500 26.814 191 GLU AAA N 1
ATOM 2435 N N B GLU B 1 137 ? -14.850 -0.390 45.938 0.500 26.032 191 GLU AAA N 1
ATOM 2436 C CA A GLU B 1 137 ? -13.384 -0.241 46.034 0.500 28.909 191 GLU AAA CA 1
ATOM 2437 C CA B GLU B 1 137 ? -13.386 -0.233 45.997 0.500 27.611 191 GLU AAA CA 1
ATOM 2438 C C A GLU B 1 137 ? -12.754 -1.574 45.629 0.500 29.513 191 GLU AAA C 1
ATOM 2439 C C B GLU B 1 137 ? -12.757 -1.573 45.622 0.500 28.659 191 GLU AAA C 1
ATOM 2440 O O A GLU B 1 137 ? -13.273 -2.635 46.066 0.500 31.954 191 GLU AAA O 1
ATOM 2441 O O B GLU B 1 137 ? -13.298 -2.633 46.039 0.500 30.738 191 GLU AAA O 1
ATOM 2452 N N . HIS B 1 138 ? -11.707 -1.515 44.802 1.000 27.292 192 HIS AAA N 1
ATOM 2453 C CA . HIS B 1 138 ? -10.830 -2.655 44.449 1.000 26.855 192 HIS AAA CA 1
ATOM 2454 C C . HIS B 1 138 ? -9.465 -2.331 45.064 1.000 27.137 192 HIS AAA C 1
ATOM 2455 O O . HIS B 1 138 ? -8.901 -1.294 44.693 1.000 29.286 192 HIS AAA O 1
ATOM 2462 N N . ILE B 1 139 ? -8.951 -3.126 45.991 1.000 24.770 193 ILE AAA N 1
ATOM 2463 C CA . ILE B 1 139 ? -7.634 -2.836 46.622 1.000 26.554 193 ILE AAA CA 1
ATOM 2464 C C . ILE B 1 139 ? -6.616 -3.716 45.915 1.000 25.009 193 ILE AAA C 1
ATOM 2465 O O . ILE B 1 139 ? -6.789 -4.933 45.927 1.000 26.693 193 ILE AAA O 1
ATOM 2470 N N . TYR B 1 140 ? -5.592 -3.112 45.335 1.000 23.514 194 TYR AAA N 1
ATOM 2471 C CA . TYR B 1 140 ? -4.479 -3.799 44.651 1.000 23.117 194 TYR AAA CA 1
ATOM 2472 C C . TYR B 1 140 ? -3.265 -3.779 45.581 1.000 27.366 194 TYR AAA C 1
ATOM 2473 O O . TYR B 1 140 ? -2.680 -2.688 45.815 1.000 27.389 194 TYR AAA O 1
ATOM 2482 N N . GLU B 1 141 ? -2.946 -4.935 46.150 1.000 29.105 195 GLU AAA N 1
ATOM 2483 C CA . GLU B 1 141 ? -1.663 -5.199 46.852 1.000 30.539 195 GLU AAA CA 1
ATOM 2484 C C . GLU B 1 141 ? -0.639 -5.526 45.752 1.000 27.887 195 GLU AAA C 1
ATOM 2485 O O . GLU B 1 141 ? -0.822 -6.528 45.067 1.000 31.521 195 GLU AAA O 1
ATOM 2491 N N . PHE B 1 142 ? 0.359 -4.673 45.541 1.000 29.472 196 PHE AAA N 1
ATOM 2492 C CA . PHE B 1 142 ? 1.436 -4.864 44.542 1.000 32.263 196 PHE AAA CA 1
ATOM 2493 C C . PHE B 1 142 ? 2.148 -6.190 44.781 1.000 35.592 196 PHE AAA C 1
ATOM 2494 O O . PHE B 1 142 ? 2.376 -6.601 45.925 1.000 34.937 196 PHE AAA O 1
ATOM 2502 N N . PRO B 1 143 ? 2.539 -6.904 43.704 1.000 31.627 197 PRO AAA N 1
ATOM 2503 C CA . PRO B 1 143 ? 3.375 -8.089 43.864 1.000 34.730 197 PRO AAA CA 1
ATOM 2504 C C . PRO B 1 143 ? 4.751 -7.554 44.290 1.000 38.318 197 PRO AAA C 1
ATOM 2505 O O . PRO B 1 143 ? 4.992 -6.374 44.047 1.000 34.433 197 PRO AAA O 1
ATOM 2509 N N . GLN B 1 144 ? 5.613 -8.405 44.858 1.000 41.072 198 GLN AAA N 1
ATOM 2510 C CA . GLN B 1 144 ? 7.053 -8.093 45.079 1.000 44.634 198 GLN AAA CA 1
ATOM 2511 C C . GLN B 1 144 ? 7.752 -8.060 43.716 1.000 39.727 198 GLN AAA C 1
ATOM 2512 O O . GLN B 1 144 ? 7.866 -9.113 43.083 1.000 45.220 198 GLN AAA O 1
ATOM 2518 N N . LEU B 1 145 ? 8.179 -6.891 43.256 1.000 34.455 199 LEU AAA N 1
ATOM 2519 C CA . LEU B 1 145 ? 8.854 -6.735 41.948 1.000 35.204 199 LEU AAA CA 1
ATOM 2520 C C . LEU B 1 145 ? 10.351 -6.643 42.222 1.000 36.804 199 LEU AAA C 1
ATOM 2521 O O . LEU B 1 145 ? 10.720 -5.868 43.112 1.000 36.105 199 LEU AAA O 1
ATOM 2526 N N . SER B 1 146 ? 11.159 -7.336 41.436 1.000 39.899 200 SER AAA N 1
ATOM 2527 C CA . SER B 1 146 ? 12.638 -7.203 41.450 1.000 43.289 200 SER AAA CA 1
ATOM 2528 C C . SER B 1 146 ? 13.005 -5.846 40.851 1.000 46.807 200 SER AAA C 1
ATOM 2529 O O . SER B 1 146 ? 12.192 -5.287 40.054 1.000 45.563 200 SER AAA O 1
ATOM 2532 N N . GLU B 1 147 ? 14.187 -5.348 41.212 1.000 48.176 201 GLU AAA N 1
ATOM 2533 C CA . GLU B 1 147 ? 14.739 -4.054 40.730 1.000 47.550 201 GLU AAA CA 1
ATOM 2534 C C . GLU B 1 147 ? 14.924 -4.144 39.216 1.000 39.968 201 GLU AAA C 1
ATOM 2535 O O . GLU B 1 147 ? 14.713 -3.133 38.549 1.000 43.772 201 GLU AAA O 1
ATOM 2541 N N . ASP B 1 148 ? 15.258 -5.333 38.714 1.000 40.377 202 ASP AAA N 1
ATOM 2542 C CA . ASP B 1 148 ? 15.438 -5.644 37.270 1.000 43.704 202 ASP AAA CA 1
ATOM 2543 C C . ASP B 1 148 ? 14.111 -5.461 36.517 1.000 43.759 202 ASP AAA C 1
ATOM 2544 O O . ASP B 1 148 ? 14.101 -4.847 35.420 1.000 48.837 202 ASP AAA O 1
ATOM 2549 N N . VAL B 1 149 ? 13.028 -6.028 37.046 1.000 44.819 203 VAL AAA N 1
ATOM 2550 C CA . VAL B 1 149 ? 11.681 -5.931 36.407 1.000 42.401 203 VAL AAA CA 1
ATOM 2551 C C . VAL B 1 149 ? 11.247 -4.455 36.435 1.000 38.118 203 VAL AAA C 1
ATOM 2552 O O . VAL B 1 149 ? 10.754 -3.980 35.400 1.000 40.295 203 VAL AAA O 1
ATOM 2556 N N . ILE B 1 150 ? 11.452 -3.759 37.564 1.000 38.106 204 ILE AAA N 1
ATOM 2557 C CA . ILE B 1 150 ? 11.045 -2.337 37.727 1.000 37.669 204 ILE AAA CA 1
ATOM 2558 C C . ILE B 1 150 ? 11.763 -1.535 36.638 1.000 41.057 204 ILE AAA C 1
ATOM 2559 O O . ILE B 1 150 ? 11.086 -0.770 35.922 1.000 36.802 204 ILE AAA O 1
ATOM 2564 N N . ARG B 1 151 ? 13.061 -1.785 36.441 1.000 42.777 205 ARG AAA N 1
ATOM 2565 C CA . ARG B 1 151 ? 13.870 -1.130 35.375 1.000 45.660 205 ARG AAA CA 1
ATOM 2566 C C . ARG B 1 151 ? 13.255 -1.435 33.998 1.000 42.395 205 ARG AAA C 1
ATOM 2567 O O . ARG B 1 151 ? 13.047 -0.484 33.202 1.000 44.983 205 ARG AAA O 1
ATOM 2575 N N . LEU B 1 152 ? 12.989 -2.711 33.706 1.000 41.410 206 LEU AAA N 1
ATOM 2576 C CA . LEU B 1 152 ? 12.465 -3.155 32.385 1.000 42.165 206 LEU AAA CA 1
ATOM 2577 C C . LEU B 1 152 ? 11.107 -2.495 32.104 1.000 40.183 206 LEU AAA C 1
ATOM 2578 O O . LEU B 1 152 ? 10.890 -2.087 30.959 1.000 40.370 206 LEU AAA O 1
ATOM 2583 N N . MET B 1 153 ? 10.230 -2.403 33.104 1.000 39.284 207 MET AAA N 1
ATOM 2584 C CA . MET B 1 153 ? 8.890 -1.760 32.951 1.000 36.090 207 MET AAA CA 1
ATOM 2585 C C . MET B 1 153 ? 9.056 -0.250 32.679 1.000 36.843 207 MET AAA C 1
ATOM 2586 O O . MET B 1 153 ? 8.317 0.308 31.816 1.000 36.656 207 MET AAA O 1
ATOM 2591 N N . ILE B 1 154 ? 9.996 0.416 33.365 1.000 40.542 208 ILE AAA N 1
ATOM 2592 C CA . ILE B 1 154 ? 10.268 1.873 33.153 1.000 41.316 208 ILE AAA CA 1
ATOM 2593 C C . ILE B 1 154 ? 10.854 2.071 31.746 1.000 40.333 208 ILE AAA C 1
ATOM 2594 O O . ILE B 1 154 ? 10.418 2.998 31.048 1.000 41.949 208 ILE AAA O 1
ATOM 2599 N N . GLU B 1 155 ? 11.798 1.229 31.333 1.000 45.706 209 GLU AAA N 1
ATOM 2600 C CA . GLU B 1 155 ? 12.554 1.396 30.063 1.000 49.293 209 GLU AAA CA 1
ATOM 2601 C C . GLU B 1 155 ? 11.738 0.869 28.876 1.000 48.855 209 GLU AAA C 1
ATOM 2602 O O . GLU B 1 155 ? 12.146 1.134 27.720 1.000 41.468 209 GLU AAA O 1
ATOM 2608 N N . ASN B 1 156 ? 10.631 0.153 29.104 1.000 41.569 210 ASN AAA N 1
ATOM 2609 C CA . ASN B 1 156 ? 9.879 -0.458 27.970 1.000 42.326 210 ASN AAA CA 1
ATOM 2610 C C . ASN B 1 156 ? 8.411 -0.056 28.070 1.000 41.340 210 ASN AAA C 1
ATOM 2611 O O . ASN B 1 156 ? 7.557 -0.891 28.345 1.000 40.014 210 ASN AAA O 1
ATOM 2616 N N . PRO B 1 157 ? 8.088 1.225 27.771 1.000 42.427 211 PRO AAA N 1
ATOM 2617 C CA . PRO B 1 157 ? 6.717 1.719 27.857 1.000 41.724 211 PRO AAA CA 1
ATOM 2618 C C . PRO B 1 157 ? 5.744 0.902 26.988 1.000 36.354 211 PRO AAA C 1
ATOM 2619 O O . PRO B 1 157 ? 6.071 0.569 25.893 1.000 35.934 211 PRO AAA O 1
ATOM 2623 N N . TYR B 1 158 ? 4.585 0.543 27.551 1.000 37.907 212 TYR AAA N 1
ATOM 2624 C CA . TYR B 1 158 ? 3.430 -0.118 26.868 1.000 36.207 212 TYR AAA CA 1
ATOM 2625 C C . TYR B 1 158 ? 3.720 -1.579 26.575 1.000 33.244 212 TYR AAA C 1
ATOM 2626 O O . TYR B 1 158 ? 2.890 -2.198 25.945 1.000 33.625 212 TYR AAA O 1
ATOM 2635 N N . GLU B 1 159 ? 4.772 -2.171 27.135 1.000 33.801 213 GLU AAA N 1
ATOM 2636 C CA . GLU B 1 159 ? 4.917 -3.652 27.085 1.000 32.466 213 GLU AAA CA 1
ATOM 2637 C C . GLU B 1 159 ? 4.388 -4.254 28.385 1.000 27.460 213 GLU AAA C 1
ATOM 2638 O O . GLU B 1 159 ? 4.402 -5.481 28.519 1.000 31.471 213 GLU AAA O 1
ATOM 2644 N N . THR B 1 160 ? 3.992 -3.416 29.336 1.000 31.479 214 THR AAA N 1
ATOM 2645 C CA . THR B 1 160 ? 3.139 -3.789 30.496 1.000 29.371 214 THR AAA CA 1
ATOM 2646 C C . THR B 1 160 ? 1.679 -3.610 30.048 1.000 29.135 214 THR AAA C 1
ATOM 2647 O O . THR B 1 160 ? 1.368 -2.536 29.578 1.000 26.712 214 THR AAA O 1
ATOM 2651 N N . ARG B 1 161 ? 0.857 -4.661 30.136 1.000 28.540 215 ARG AAA N 1
ATOM 2652 C CA . ARG B 1 161 ? -0.532 -4.725 29.592 1.000 25.440 215 ARG AAA CA 1
ATOM 2653 C C . ARG B 1 161 ? -1.409 -5.464 30.597 1.000 25.962 215 ARG AAA C 1
ATOM 2654 O O . ARG B 1 161 ? -0.880 -6.325 31.388 1.000 25.567 215 ARG AAA O 1
ATOM 2662 N N . SER B 1 162 ? -2.705 -5.166 30.610 1.000 26.919 216 SER AAA N 1
ATOM 2663 C CA . SER B 1 162 ? -3.649 -5.956 31.430 1.000 25.112 216 SER AAA CA 1
ATOM 2664 C C . SER B 1 162 ? -4.833 -6.377 30.566 1.000 25.336 216 SER AAA C 1
ATOM 2665 O O . SER B 1 162 ? -5.212 -5.620 29.623 1.000 23.354 216 SER AAA O 1
ATOM 2668 N N . ASP B 1 163 ? -5.327 -7.584 30.845 1.000 21.593 217 ASP AAA N 1
ATOM 2669 C CA . ASP B 1 163 ? -6.674 -8.050 30.437 1.000 21.061 217 ASP AAA CA 1
ATOM 2670 C C . ASP B 1 163 ? -7.573 -7.920 31.655 1.000 20.477 217 ASP AAA C 1
ATOM 2671 O O . ASP B 1 163 ? -7.186 -8.411 32.754 1.000 20.791 217 ASP AAA O 1
ATOM 2676 N N . SER B 1 164 ? -8.747 -7.345 31.455 1.000 19.614 218 SER AAA N 1
ATOM 2677 C CA . SER B 1 164 ? -9.792 -7.268 32.487 1.000 20.201 218 SER AAA CA 1
ATOM 2678 C C . SER B 1 164 ? -10.947 -8.098 31.965 1.000 21.495 218 SER AAA C 1
ATOM 2679 O O . SER B 1 164 ? -11.523 -7.699 30.966 1.000 20.250 218 SER AAA O 1
ATOM 2682 N N . PHE B 1 165 ? -11.261 -9.200 32.632 1.000 19.722 219 PHE AAA N 1
ATOM 2683 C CA . PHE B 1 165 ? -12.342 -10.126 32.247 1.000 20.090 219 PHE AAA CA 1
ATOM 2684 C C . PHE B 1 165 ? -13.474 -9.992 33.254 1.000 20.556 219 PHE AAA C 1
ATOM 2685 O O . PHE B 1 165 ? -13.217 -10.209 34.459 1.000 19.423 219 PHE AAA O 1
ATOM 2693 N N . TYR B 1 166 ? -14.670 -9.691 32.775 1.000 19.387 220 TYR AAA N 1
ATOM 2694 C CA . TYR B 1 166 ? -15.815 -9.363 33.654 1.000 22.023 220 TYR AAA CA 1
ATOM 2695 C C . TYR B 1 166 ? -16.861 -10.456 33.517 1.000 23.729 220 TYR AAA C 1
ATOM 2696 O O . TYR B 1 166 ? -17.280 -10.768 32.361 1.000 23.657 220 TYR AAA O 1
ATOM 2705 N N . PHE B 1 167 ? -17.257 -11.002 34.668 1.000 21.890 221 PHE AAA N 1
ATOM 2706 C CA . PHE B 1 167 ? -18.182 -12.153 34.765 1.000 22.841 221 PHE AAA CA 1
ATOM 2707 C C . PHE B 1 167 ? -19.401 -11.736 35.573 1.000 22.286 221 PHE AAA C 1
ATOM 2708 O O . PHE B 1 167 ? -19.305 -11.008 36.587 1.000 21.813 221 PHE AAA O 1
ATOM 2716 N N . VAL B 1 168 ? -20.555 -12.186 35.095 1.000 24.383 222 VAL AAA N 1
ATOM 2717 C CA . VAL B 1 168 ? -21.814 -12.163 35.883 1.000 24.974 222 VAL AAA CA 1
ATOM 2718 C C . VAL B 1 168 ? -22.380 -13.581 35.819 1.000 25.188 222 VAL AAA C 1
ATOM 2719 O O . VAL B 1 168 ? -22.354 -14.177 34.718 1.000 23.615 222 VAL AAA O 1
ATOM 2723 N N . ASP B 1 169 ? -22.765 -14.126 36.973 1.000 28.432 223 ASP AAA N 1
ATOM 2724 C CA . ASP B 1 169 ? -23.329 -15.498 37.107 1.000 30.759 223 ASP AAA CA 1
ATOM 2725 C C . ASP B 1 169 ? -22.363 -16.459 36.413 1.000 31.909 223 ASP AAA C 1
ATOM 2726 O O . ASP B 1 169 ? -22.819 -17.308 35.654 1.000 33.960 223 ASP AAA O 1
ATOM 2731 N N . ASN B 1 170 ? -21.061 -16.224 36.559 1.000 31.481 224 ASN AAA N 1
ATOM 2732 C CA . ASN B 1 170 ? -20.022 -17.180 36.120 1.000 34.535 224 ASN AAA CA 1
ATOM 2733 C C . ASN B 1 170 ? -19.819 -17.094 34.593 1.000 31.929 224 ASN AAA C 1
ATOM 2734 O O . ASN B 1 170 ? -19.041 -17.900 34.082 1.000 30.237 224 ASN AAA O 1
ATOM 2739 N N . LYS B 1 171 ? -20.421 -16.126 33.889 1.000 32.656 225 LYS AAA N 1
ATOM 2740 C CA . LYS B 1 171 ? -20.291 -15.994 32.410 1.000 33.679 225 LYS AAA CA 1
ATOM 2741 C C . LYS B 1 171 ? -19.628 -14.660 32.032 1.000 27.580 225 LYS AAA C 1
ATOM 2742 O O . LYS B 1 171 ? -19.968 -13.636 32.607 1.000 25.395 225 LYS AAA O 1
ATOM 2748 N N . LEU B 1 172 ? -18.739 -14.673 31.044 1.000 27.633 226 LEU AAA N 1
ATOM 2749 C CA . LEU B 1 172 ? -17.994 -13.469 30.594 1.000 25.709 226 LEU AAA CA 1
ATOM 2750 C C . LEU B 1 172 ? -18.968 -12.523 29.901 1.000 26.144 226 LEU AAA C 1
ATOM 2751 O O . LEU B 1 172 ? -19.612 -12.970 28.949 1.000 29.820 226 LEU AAA O 1
ATOM 2756 N N . ILE B 1 173 ? -19.038 -11.262 30.316 1.000 24.644 227 ILE AAA N 1
ATOM 2757 C CA . ILE B 1 173 ? -19.964 -10.249 29.728 1.000 25.825 227 ILE AAA CA 1
ATOM 2758 C C . ILE B 1 173 ? -19.179 -9.048 29.185 1.000 26.672 227 ILE AAA C 1
ATOM 2759 O O . ILE B 1 173 ? -19.766 -8.231 28.463 1.000 23.686 227 ILE AAA O 1
ATOM 2764 N N . MET B 1 174 ? -17.913 -8.893 29.561 1.000 24.277 228 MET AAA N 1
ATOM 2765 C CA . MET B 1 174 ? -17.095 -7.742 29.108 1.000 23.627 228 MET AAA CA 1
ATOM 2766 C C . MET B 1 174 ? -15.629 -8.148 29.208 1.000 22.189 228 MET AAA C 1
ATOM 2767 O O . MET B 1 174 ? -15.298 -8.993 30.064 1.000 22.799 228 MET AAA O 1
ATOM 2772 N N . HIS B 1 175 ? -14.796 -7.571 28.347 1.000 21.621 229 HIS AAA N 1
ATOM 2773 C CA . HIS B 1 175 ? -13.321 -7.780 28.328 1.000 22.017 229 HIS AAA CA 1
ATOM 2774 C C . HIS B 1 175 ? -12.704 -6.456 27.862 1.000 22.461 229 HIS AAA C 1
ATOM 2775 O O . HIS B 1 175 ? -13.012 -6.028 26.718 1.000 19.842 229 HIS AAA O 1
ATOM 2782 N N . ASN B 1 176 ? -11.974 -5.806 28.765 1.000 20.297 230 ASN AAA N 1
ATOM 2783 C CA . ASN B 1 176 ? -11.295 -4.512 28.548 1.000 20.264 230 ASN AAA CA 1
ATOM 2784 C C . ASN B 1 176 ? -9.787 -4.767 28.563 1.000 21.437 230 ASN AAA C 1
ATOM 2785 O O . ASN B 1 176 ? -9.302 -5.673 29.293 1.000 21.233 230 ASN AAA O 1
ATOM 2790 N N . LYS B 1 177 ? -9.052 -4.023 27.753 1.000 21.904 231 LYS AAA N 1
ATOM 2791 C CA . LYS B 1 177 ? -7.569 -4.094 27.730 1.000 20.139 231 LYS AAA CA 1
ATOM 2792 C C . LYS B 1 177 ? -6.971 -2.771 28.204 1.000 21.903 231 LYS AAA C 1
ATOM 2793 O O . LYS B 1 177 ? -7.612 -1.706 28.049 1.000 20.259 231 LYS AAA O 1
ATOM 2799 N N . ALA B 1 178 ? -5.727 -2.814 28.697 1.000 21.965 232 ALA AAA N 1
ATOM 2800 C CA . ALA B 1 178 ? -4.984 -1.608 29.100 1.000 23.434 232 ALA AAA CA 1
ATOM 2801 C C . ALA B 1 178 ? -3.493 -1.835 28.838 1.000 24.515 232 ALA AAA C 1
ATOM 2802 O O . ALA B 1 178 ? -3.062 -3.012 28.772 1.000 23.374 232 ALA AAA O 1
ATOM 2804 N N . ASP B 1 179 ? -2.770 -0.757 28.589 1.000 26.162 233 ASP AAA N 1
ATOM 2805 C CA . ASP B 1 179 ? -1.285 -0.800 28.637 1.000 26.510 233 ASP AAA CA 1
ATOM 2806 C C . ASP B 1 179 ? -0.802 0.392 29.462 1.000 26.452 233 ASP AAA C 1
ATOM 2807 O O . ASP B 1 179 ? -1.628 1.275 29.836 1.000 26.802 233 ASP AAA O 1
ATOM 2812 N N . TYR B 1 180 ? 0.480 0.353 29.845 1.000 27.132 234 TYR AAA N 1
ATOM 2813 C CA . TYR B 1 180 ? 1.051 1.202 30.915 1.000 26.766 234 TYR AAA CA 1
ATOM 2814 C C . TYR B 1 180 ? 2.480 1.583 30.512 1.000 28.633 234 TYR AAA C 1
ATOM 2815 O O . TYR B 1 180 ? 3.214 0.733 29.962 1.000 27.158 234 TYR AAA O 1
ATOM 2824 N N . ALA B 1 181 ? 2.834 2.840 30.740 1.000 33.451 235 ALA AAA N 1
ATOM 2825 C CA . ALA B 1 181 ? 4.224 3.351 30.761 1.000 35.259 235 ALA AAA CA 1
ATOM 2826 C C . ALA B 1 181 ? 4.460 3.868 32.173 1.000 37.423 235 ALA AAA C 1
ATOM 2827 O O . ALA B 1 181 ? 3.459 4.283 32.803 1.000 31.481 235 ALA AAA O 1
ATOM 2829 N N . TYR B 1 182 ? 5.708 3.817 32.655 1.000 37.708 236 TYR AAA N 1
ATOM 2830 C CA . TYR B 1 182 ? 6.116 4.345 33.979 1.000 39.646 236 TYR AAA CA 1
ATOM 2831 C C . TYR B 1 182 ? 7.303 5.307 33.820 1.000 45.379 236 TYR AAA C 1
ATOM 2832 O O . TYR B 1 182 ? 8.104 5.430 34.749 1.000 45.188 236 TYR AAA O 1
ATOM 2841 N N . ASN B 1 183 ? 7.381 5.985 32.675 1.000 50.856 237 ASN AAA N 1
ATOM 2842 C CA . ASN B 1 183 ? 8.464 6.936 32.316 1.000 52.142 237 ASN AAA CA 1
ATOM 2843 C C . ASN B 1 183 ? 7.917 8.379 32.344 1.000 52.756 237 ASN AAA C 1
ATOM 2844 O O . ASN B 1 183 ? 8.435 9.226 3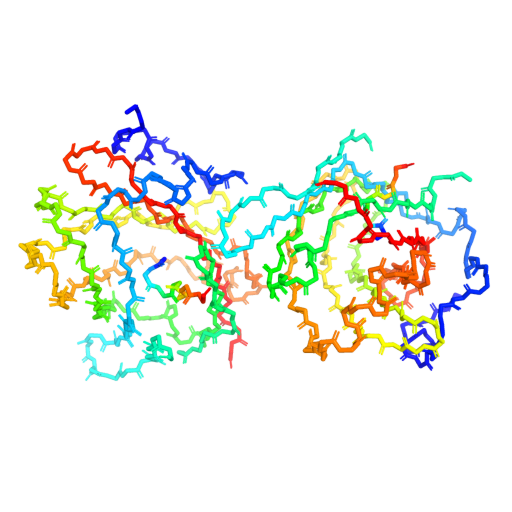1.601 1.000 49.975 237 ASN AAA O 1
ATOM 2849 N N . GLY B 1 184 ? 6.889 8.653 33.151 1.000 50.514 238 GLY AAA N 1
ATOM 2850 C CA . GLY B 1 184 ? 6.320 10.003 33.305 1.000 52.268 238 GLY AAA CA 1
ATOM 2851 C C . GLY B 1 184 ? 7.245 10.895 34.114 1.000 53.616 238 GLY AAA C 1
ATOM 2852 O O . GLY B 1 184 ? 7.034 12.118 34.130 1.000 60.817 238 GLY AAA O 1
ATOM 2853 N N . GLY C 2 1 ? 0.373 1.842 5.572 1.000 24.449 0 GLY BBB N 1
ATOM 2854 C CA . GLY C 2 1 ? 1.427 1.283 4.755 1.000 23.150 0 GLY BBB CA 1
ATOM 2855 C C . GLY C 2 1 ? 1.850 -0.095 5.199 1.000 25.679 0 GLY BBB C 1
ATOM 2856 O O . GLY C 2 1 ? 2.391 -0.834 4.353 1.000 23.312 0 GLY BBB O 1
ATOM 2857 N N . CYS C 2 2 ? 1.687 -0.409 6.485 1.000 24.753 1 CYS BBB N 1
ATOM 2858 C CA . CYS C 2 2 ? 2.080 -1.714 7.056 1.000 26.590 1 CYS BBB CA 1
ATOM 2859 C C . CYS C 2 2 ? 1.156 -2.823 6.540 1.000 28.817 1 CYS BBB C 1
ATOM 2860 O O . CYS C 2 2 ? 1.487 -4.011 6.770 1.000 30.525 1 CYS BBB O 1
ATOM 2863 N N . GLY C 2 3 ? 0.064 -2.466 5.853 1.000 26.240 2 GLY BBB N 1
ATOM 2864 C CA . GLY C 2 3 ? -0.843 -3.419 5.190 1.000 28.285 2 GLY BBB CA 1
ATOM 2865 C C . GLY C 2 3 ? -0.333 -3.907 3.846 1.000 31.496 2 GLY BBB C 1
ATOM 2866 O O . GLY C 2 3 ? -1.027 -4.766 3.240 1.000 32.134 2 GLY BBB O 1
ATOM 2867 N N . CYS C 2 4 ? 0.799 -3.367 3.378 1.000 34.746 3 CYS BBB N 1
ATOM 2868 C CA . CYS C 2 4 ? 1.470 -3.743 2.105 1.000 40.132 3 CYS BBB CA 1
ATOM 2869 C C . CYS C 2 4 ? 2.199 -5.072 2.313 1.000 49.358 3 CYS BBB C 1
ATOM 2870 O O . CYS C 2 4 ? 2.939 -5.176 3.324 1.000 54.556 3 CYS BBB O 1
ATOM 2873 N N . SER C 2 5 ? 2.002 -6.026 1.394 1.000 56.234 4 SER BBB N 1
ATOM 2874 C CA . SER C 2 5 ? 2.663 -7.361 1.395 1.000 67.442 4 SER BBB CA 1
ATOM 2875 C C . SER C 2 5 ? 3.671 -7.437 0.239 1.000 60.212 4 SER BBB C 1
ATOM 2876 O O . SER C 2 5 ? 3.232 -7.298 -0.908 1.000 58.775 4 SER BBB O 1
ATOM 2879 N N . GLY D 2 1 ? -8.817 -2.106 33.607 1.000 22.875 4 GLY CCC N 1
ATOM 2880 C CA . GLY D 2 1 ? -9.831 -2.020 32.591 1.000 21.811 4 GLY CCC CA 1
ATOM 2881 C C . GLY D 2 1 ? -11.011 -1.160 32.973 1.000 24.221 4 GLY CCC C 1
ATOM 2882 O O . GLY D 2 1 ? -11.769 -0.778 32.025 1.000 23.260 4 GLY CCC O 1
ATOM 2883 N N . CYS D 2 2 ? -11.247 -0.895 34.267 1.000 21.618 5 CYS CCC N 1
ATOM 2884 C CA . CYS D 2 2 ? -12.392 -0.043 34.669 1.000 22.639 5 CYS CCC CA 1
ATOM 2885 C C . CYS D 2 2 ? -12.122 1.426 34.309 1.000 22.479 5 CYS CCC C 1
ATOM 2886 O O . CYS D 2 2 ? -13.071 2.216 34.398 1.000 22.945 5 CYS CCC O 1
ATOM 2889 N N . GLY D 2 3 ? -10.926 1.780 33.833 1.000 23.701 6 GLY CCC N 1
ATOM 2890 C CA . GLY D 2 3 ? -10.644 3.151 33.340 1.000 26.718 6 GLY CCC CA 1
ATOM 2891 C C . GLY D 2 3 ? -11.114 3.405 31.897 1.000 26.007 6 GLY CCC C 1
ATOM 2892 O O . GLY D 2 3 ? -10.919 4.517 31.414 1.000 27.437 6 GLY CCC O 1
ATOM 2893 N N . CYS D 2 4 ? -11.605 2.378 31.205 1.000 24.781 7 CYS CCC N 1
ATOM 2894 C CA . CYS D 2 4 ? -12.174 2.428 29.836 1.000 26.422 7 CYS CCC CA 1
ATOM 2895 C C . CYS D 2 4 ? -13.493 3.193 29.879 1.000 26.569 7 CYS CCC C 1
ATOM 2896 O O . CYS D 2 4 ? -14.301 2.897 30.762 1.000 31.908 7 CYS CCC O 1
ATOM 2899 N N . SER D 2 5 ? -13.667 4.192 29.023 1.000 29.227 8 SER CCC N 1
ATOM 2900 C CA . SER D 2 5 ? -14.872 5.055 29.025 1.000 34.757 8 SER CCC CA 1
ATOM 2901 C C . SER D 2 5 ? -15.460 5.041 27.621 1.000 33.298 8 SER CCC C 1
ATOM 2902 O O . SER D 2 5 ? -14.718 5.308 26.655 1.000 32.125 8 SER CCC O 1
ATOM 2905 N N . SER D 2 6 ? -16.710 4.608 27.529 1.000 33.665 9 SER CCC N 1
ATOM 2906 C CA . SER D 2 6 ? -17.473 4.467 26.264 1.000 35.665 9 SER CCC CA 1
ATOM 2907 C C . SER D 2 6 ? -17.954 5.844 25.800 1.000 37.554 9 SER CCC C 1
ATOM 2908 O O . SER D 2 6 ? -18.251 6.692 26.654 1.000 34.665 9 SER CCC O 1
ATOM 2911 N N . HIS D 2 7 ? -18.021 6.055 24.485 1.000 49.799 10 HIS CCC N 1
ATOM 2912 C CA . HIS D 2 7 ? -18.567 7.275 23.833 1.000 54.768 10 HIS CCC CA 1
ATOM 2913 C C . HIS D 2 7 ? -19.787 6.852 23.007 1.000 58.923 10 HIS CCC C 1
ATOM 2914 O O . HIS D 2 7 ? -19.609 6.157 22.005 1.000 59.230 10 HIS CCC O 1
#

Sequence (346 aa):
TIRPEHVLRLSRVTENYLCKPEDNIYSIDFTRFKIRDLETGTVLFEIAKAGRRFVRYQFTPAFLRLRTTVGATTVEFTVGDKPVSNFRMIERHYFREHLLKNFDFDFGFCIPSSRNTTCEHIYEFPQLSEDVIRLMIENPYETRSDSFYFVDNKLIMHNKADYAYNGGTIRPEHVLRLSRVTENYLCKPEEDNIYSIDFTRFKIRDLETGTVLFEIAKPGDVDIISAGRFVRYQFTPAFLRLRTVGATVEFTVGDKPVSNFRMIERHYFREHLLKNFDFDFGFCIPSSRNTCEEHIYEFPQLSEDVIRLMIENPYETRSDSFYFVDNKLIMHNKADYAYNGGCGCSGCGCSSH

Secondary structure (P-SEA, 3-state):
cccaaaaaaccccccccccccccccccccccbbbbbcccccccccccccccccccccccbbbbbbccccccccbbbbbbbbcccccccccbbbbbbbbccccccbbbbbbcccccccbbbbbbbbbccccccaaaaaaaaaccccbbbbbbbbccccccbbbbbbbbccc/ccccc/ccccccc/cccaaaaaaccccccccccccccccccccccbbbbbccccccccccccccccbbbbbbccccccccbbbbbbbbcccccccccbbbbbbbbccccccbbbbbbbccccccbbbbbbbbbbcccccaaaaaaaaacccccbbbbbbbccccccbbbbbbbbcccc

B-factor: mean 34.35, std 12.56, range [5.93, 92.81]

Radius of gyration: 21.74 Å; Cα contacts (8 Å, |Δi|>4): 871; chains: 4; bounding box: 54×40×59 Å

Nearest PDB structures (foldseek):
  7ok6-assembly1_HHH  TM=1.006E+00  e=1.258E-35  Homo sapiens
  5l7k-assembly1_A  TM=9.995E-01  e=2.687E-30  Homo sapiens
  7ok7-assembly8_L  TM=9.567E-01  e=1.181E-31  Homo sapiens
  3gqq-assembly5_E  TM=9.914E-01  e=1.963E-29  Homo sapiens
  3gqq-assembly6_F  TM=9.866E-01  e=2.134E-28  Homo sapiens

Foldseek 3Di:
DAFPVNVVPAFFDDPDWPDDLVLLVFPKAWAKKWKAQPVVRHTQDIDGGVQQEEEAEAALVVLVGFKMKMKIKIFTAQDKFAFKWKWKFKDQQRGTQDIDIDTQGIDHHRDIDMDMDMDGGRDADPVRSVVQQVDFQSIKMWIFIDTPRHTRDIHIYTYHNPHD/DDFPVNVVPDQAPDPDWPDDLVLQVFPKFWAKKWKAQPVVRHTCVMDGHCCDWPDDDRFETEHEAALVVLVGFKMKMKTKIATAADAFAFWKKWKWKAQQRHTQDIAIDTQPGHDHRDIGIDMGMDGGHDDDPVVSVSQQVPFFSTKMWIFIDTPRHTRGIHMYTYHRPD/DVPDD/DVVDDDD

Solvent-accessible surface area: 16781 Å² total; per-residue (Å²): 107,62,96,6,86,83,1,59,168,58,60,130,19,19,186,104,64,68,15,136,71,131,55,34,92,31,70,5,77,13,22,70,10,13,12,18,10,4,45,44,10,74,64,57,50,96,56,70,89,135,39,39,90,20,126,9,106,19,55,57,67,25,9,141,26,155,14,3,6,3,16,4,22,0,35,6,21,119,90,84,0,48,70,0,60,4,0,3,10,30,0,2,118,124,72,67,33,62,47,19,65,26,103,7,28,140,3,108,58,94,18,165,29,90,20,72,18,21,25,71,43,39,186,36,67,78,97,41,10,132,83,4,35,135,56,42,88,71,2,81,1,0,0,0,0,0,1,69,68,88,5,4,20,1,12,24,2,14,16,0,10,85,28,122,131,44,86,5,76,90,2,62,186,58,73,133,30,20,134,68,26,60,16,126,58,121,50,31,93,30,68,7,36,12,24,57,11,44,11,55,8,66,116,86,40,82,74,40,16,89,34,60,77,157,43,79,37,72,10,19,1,14,18,17,0,26,7,63,7,62,54,61,24,8,138,33,169,24,5,0,0,18,0,28,0,41,7,19,123,108,112,24,64,89,1,51,1,0,3,10,27,0,10,100,121,106,68,26,61,45,19,68,23,95,8,46,184,8,89,57,82,37,164,9,86,25,80,1,72,22,91,31,36,182,37,63,116,82,26,12,109,43,5,43,104,33,51,54,53,2,53,1,0,0,0,0,1,2,86,64,98,19,6,20,0,7,14,2,6,16,0,8,71,72,5,5,3,8,80,5,3,1,5,7,36,115